Protein AF-A0A1S7DU92-F1 (afdb_monomer)

Sequence (224 aa):
MKTILQLILSLIFLASCSSVNKNKQLQEITKVKIQNDSLFNSVSSKLSEVLNENTILKTENISFKNEIENYKVKLKELQEKSLSESSEDLVIENAKGIVKLTDRNGNSYEIGADNGTKILRTTTAKLQKELSEKVSEINSLKSTIEKQRKTIEELNTKSGEVLKEYDKLYKFSKMQEEIINETDEYLKTDRKNIPLWLYGIIGISIIILWEILKYSIKSRLKIF

Structure (mmCIF, N/CA/C/O backbone):
data_AF-A0A1S7DU92-F1
#
_entry.id   AF-A0A1S7DU92-F1
#
loop_
_atom_site.group_PDB
_atom_site.id
_atom_site.type_symbol
_atom_site.label_atom_id
_atom_site.label_alt_id
_atom_site.label_comp_id
_atom_site.label_asym_id
_atom_site.label_entity_id
_atom_site.label_seq_id
_atom_site.pdbx_PDB_ins_code
_atom_site.Cartn_x
_atom_site.Cartn_y
_atom_site.Cartn_z
_atom_site.occupancy
_atom_site.B_iso_or_equiv
_atom_site.auth_seq_id
_atom_site.auth_comp_id
_atom_site.auth_asym_id
_atom_site.auth_atom_id
_atom_site.pdbx_PDB_model_num
ATOM 1 N N . MET A 1 1 ? 30.872 95.443 -30.048 1.00 54.00 1 MET A N 1
ATOM 2 C CA . MET A 1 1 ? 30.403 95.374 -28.641 1.00 54.00 1 MET A CA 1
ATOM 3 C C . MET A 1 1 ? 29.141 94.530 -28.449 1.00 54.00 1 MET A C 1
ATOM 5 O O . MET A 1 1 ? 29.152 93.706 -27.548 1.00 54.00 1 MET A O 1
ATOM 9 N N . LYS A 1 2 ? 28.092 94.652 -29.283 1.00 57.28 2 LYS A N 1
ATOM 10 C CA . LYS A 1 2 ? 26.856 93.848 -29.133 1.00 57.28 2 LYS A CA 1
ATOM 11 C C . LYS A 1 2 ? 27.067 92.326 -29.265 1.00 57.28 2 LYS A C 1
ATOM 13 O O . LYS A 1 2 ? 26.512 91.575 -28.478 1.00 57.28 2 LYS A O 1
ATOM 18 N N . THR A 1 3 ? 27.933 91.882 -30.177 1.00 62.47 3 THR A N 1
ATOM 19 C CA . THR A 1 3 ? 28.221 90.455 -30.432 1.00 62.47 3 THR A CA 1
ATOM 20 C C . THR A 1 3 ? 28.977 89.759 -29.296 1.00 62.47 3 THR A C 1
ATOM 22 O O . THR A 1 3 ? 28.672 88.619 -28.968 1.00 62.47 3 THR A O 1
ATOM 25 N N . ILE A 1 4 ? 29.922 90.449 -28.650 1.00 68.56 4 ILE A N 1
ATOM 26 C CA . ILE A 1 4 ? 30.725 89.899 -27.542 1.00 68.56 4 ILE A CA 1
ATOM 27 C C . ILE A 1 4 ? 29.875 89.741 -26.274 1.00 68.56 4 ILE A C 1
ATOM 29 O O . ILE A 1 4 ? 29.955 88.716 -25.602 1.00 68.56 4 ILE A O 1
ATOM 33 N N . LEU A 1 5 ? 29.008 90.716 -25.977 1.00 68.44 5 LEU A N 1
ATOM 34 C CA . LEU A 1 5 ? 28.110 90.650 -24.822 1.00 68.44 5 LEU A CA 1
ATOM 35 C C . LEU A 1 5 ? 27.103 89.493 -24.951 1.00 68.44 5 LEU A C 1
ATOM 37 O O . LEU A 1 5 ? 26.836 88.793 -23.978 1.00 68.44 5 LEU A O 1
ATOM 41 N N . GLN A 1 6 ? 26.596 89.249 -26.163 1.00 67.69 6 GLN A N 1
ATOM 42 C CA . GLN A 1 6 ? 25.669 88.153 -26.459 1.00 67.69 6 GLN A CA 1
ATOM 43 C C . GLN A 1 6 ? 26.334 86.774 -26.289 1.00 67.69 6 GLN A C 1
ATOM 45 O O . GLN A 1 6 ? 25.713 85.840 -25.784 1.00 67.69 6 GLN A O 1
ATOM 50 N N . LEU A 1 7 ? 27.622 86.674 -26.629 1.00 66.94 7 LEU A N 1
ATOM 51 C CA . LEU A 1 7 ? 28.425 85.459 -26.484 1.00 66.94 7 LEU A CA 1
ATOM 52 C C . LEU A 1 7 ? 28.699 85.133 -25.006 1.00 66.94 7 LEU A C 1
ATOM 54 O O . LEU A 1 7 ? 28.500 83.996 -24.579 1.00 66.94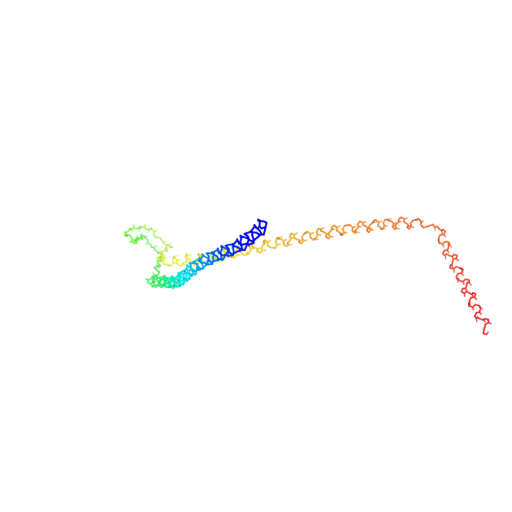 7 LEU A O 1
ATOM 58 N N . ILE A 1 8 ? 29.039 86.139 -24.196 1.00 70.62 8 ILE A N 1
ATOM 59 C CA . ILE A 1 8 ? 29.238 85.978 -22.746 1.00 70.62 8 ILE A CA 1
ATOM 60 C C . ILE A 1 8 ? 27.925 85.591 -22.048 1.00 70.62 8 ILE A C 1
ATOM 62 O O . ILE A 1 8 ? 27.917 84.669 -21.233 1.00 70.62 8 ILE A O 1
ATOM 66 N N . LEU A 1 9 ? 26.797 86.221 -22.404 1.00 64.94 9 LEU A N 1
ATOM 67 C CA . LEU A 1 9 ? 25.492 85.866 -21.833 1.00 64.94 9 LEU A CA 1
ATOM 68 C C . LEU A 1 9 ? 25.085 84.425 -22.185 1.00 64.94 9 LEU A C 1
ATOM 70 O O . LEU A 1 9 ? 24.562 83.712 -21.330 1.00 64.94 9 LEU A O 1
ATOM 74 N N . SER A 1 10 ? 25.370 83.978 -23.415 1.00 61.97 10 SER A N 1
ATOM 75 C CA . SER A 1 10 ? 25.095 82.602 -23.851 1.00 61.97 10 SER A CA 1
ATOM 76 C C . SER A 1 10 ? 25.955 81.565 -23.117 1.00 61.97 10 SER A C 1
ATOM 78 O O . SER A 1 10 ? 25.443 80.522 -22.717 1.00 61.97 10 SER A O 1
ATOM 80 N N . LEU A 1 11 ? 27.226 81.880 -22.839 1.00 62.81 11 LEU A N 1
ATOM 81 C CA . LEU A 1 11 ? 28.125 81.034 -22.046 1.00 62.81 11 LEU A CA 1
ATOM 82 C C . LEU A 1 11 ? 27.673 80.918 -20.584 1.00 62.81 11 LEU A C 1
ATOM 84 O O . LEU A 1 11 ? 27.697 79.822 -20.027 1.00 62.81 11 LEU A O 1
ATOM 88 N N . ILE A 1 12 ? 27.205 82.011 -19.975 1.00 62.84 12 ILE A N 1
ATOM 89 C CA . ILE A 1 12 ? 26.691 82.003 -18.595 1.00 62.84 12 ILE A CA 1
ATOM 90 C C . ILE A 1 12 ? 25.374 81.214 -18.504 1.00 62.84 12 ILE A C 1
ATOM 92 O O . ILE A 1 12 ? 25.183 80.451 -17.554 1.00 62.84 12 ILE A O 1
ATOM 96 N N . PHE A 1 13 ? 24.495 81.326 -19.507 1.00 59.25 13 PHE A N 1
ATOM 97 C CA . PHE A 1 13 ? 23.266 80.525 -19.588 1.00 59.25 13 PHE A CA 1
ATOM 98 C C . PHE A 1 13 ? 23.557 79.028 -19.769 1.00 59.25 13 PHE A C 1
ATOM 100 O O . PHE A 1 13 ? 22.968 78.201 -19.073 1.00 59.25 13 PHE A O 1
ATOM 107 N N . LEU A 1 14 ? 24.506 78.669 -20.639 1.00 57.44 14 LEU A N 1
ATOM 108 C CA . LEU A 1 14 ? 24.915 77.276 -20.860 1.00 57.44 14 LEU A CA 1
ATOM 109 C C . LEU A 1 14 ? 25.590 76.669 -19.619 1.00 57.44 14 LEU A C 1
ATOM 111 O O . LEU A 1 14 ? 25.284 75.535 -19.241 1.00 57.44 14 LEU A O 1
ATOM 115 N N . ALA A 1 15 ? 26.446 77.432 -18.931 1.00 60.09 15 ALA A N 1
ATOM 116 C CA . ALA A 1 15 ? 27.071 77.001 -17.681 1.00 60.09 15 ALA A CA 1
ATOM 117 C C . ALA A 1 15 ? 26.035 76.798 -16.558 1.00 60.09 15 ALA A C 1
ATOM 119 O O . ALA A 1 15 ? 26.095 75.794 -15.842 1.00 60.09 15 ALA A O 1
ATOM 120 N N . SER A 1 16 ? 25.041 77.689 -16.459 1.00 57.09 16 SER A N 1
ATOM 121 C CA . SER A 1 16 ? 23.976 77.637 -15.443 1.00 57.09 16 SER A CA 1
ATOM 122 C C . SER A 1 16 ? 22.956 76.520 -15.696 1.00 57.09 16 SER A C 1
ATOM 124 O O . SER A 1 16 ? 22.511 75.871 -14.753 1.00 57.09 16 SER A O 1
ATOM 126 N N . CYS A 1 17 ? 22.624 76.205 -16.952 1.00 59.97 17 CYS A N 1
ATOM 127 C CA . CYS A 1 17 ? 21.771 75.051 -17.265 1.00 59.97 17 CYS A CA 1
ATOM 128 C C . CYS A 1 17 ? 22.432 73.715 -16.888 1.00 59.97 17 CYS A C 1
ATOM 130 O O . CYS A 1 17 ? 21.742 72.791 -16.453 1.00 59.97 17 CYS A O 1
ATOM 132 N N . SER A 1 18 ? 23.762 73.608 -17.000 1.00 59.00 18 SER A N 1
ATOM 133 C CA . SER A 1 18 ? 24.485 72.383 -16.635 1.00 59.00 18 SER A CA 1
ATOM 134 C C . SER A 1 18 ? 24.486 72.113 -15.123 1.00 59.00 18 SER A C 1
ATOM 136 O O . SER A 1 18 ? 24.344 70.962 -14.707 1.00 59.00 18 SER A O 1
ATOM 138 N N . SER A 1 19 ? 24.593 73.157 -14.290 1.00 61.22 19 SER A N 1
ATOM 139 C CA . SER A 1 19 ? 24.578 73.025 -12.827 1.00 61.22 19 SER A CA 1
ATOM 140 C C . SER A 1 19 ? 23.172 72.745 -12.296 1.00 61.22 19 SER A C 1
ATOM 142 O O . SER A 1 19 ? 23.006 71.895 -11.421 1.00 61.22 19 SER A O 1
ATOM 144 N N . VAL A 1 20 ? 22.147 73.373 -12.881 1.00 63.00 20 VAL A N 1
ATOM 145 C CA . VAL A 1 20 ? 20.737 73.103 -12.564 1.00 63.00 20 VAL A CA 1
ATOM 146 C C . VAL A 1 20 ? 20.367 71.660 -12.914 1.00 63.00 20 VAL A C 1
ATOM 148 O O . VAL A 1 20 ? 19.730 70.985 -12.105 1.00 63.00 20 VAL A O 1
ATOM 151 N N . ASN A 1 21 ? 20.817 71.145 -14.064 1.00 65.75 21 ASN A N 1
ATOM 152 C CA . ASN A 1 21 ? 20.545 69.761 -14.457 1.00 65.75 21 ASN A CA 1
ATOM 153 C C . ASN A 1 21 ? 21.258 68.746 -13.543 1.00 65.75 21 ASN A C 1
ATOM 155 O O . ASN A 1 21 ? 20.648 67.767 -13.122 1.00 65.75 21 ASN A O 1
ATOM 159 N N . LYS A 1 22 ? 22.513 69.014 -13.146 1.00 67.38 22 LYS A N 1
ATOM 160 C CA . LYS A 1 22 ? 23.244 68.185 -12.167 1.00 67.38 22 LYS A CA 1
ATOM 161 C C . LYS A 1 22 ? 22.580 68.180 -10.787 1.00 67.38 22 LYS A C 1
ATOM 163 O O . LYS A 1 22 ? 22.450 67.119 -10.186 1.00 67.38 22 LYS A O 1
ATOM 168 N N . ASN A 1 23 ? 22.113 69.330 -10.299 1.00 72.50 23 ASN A N 1
ATOM 169 C CA . ASN A 1 23 ? 21.391 69.411 -9.025 1.00 72.50 23 ASN A CA 1
ATOM 170 C C . ASN A 1 23 ? 20.040 68.691 -9.080 1.00 72.50 23 ASN A C 1
ATOM 172 O O . ASN A 1 23 ? 19.665 68.030 -8.114 1.00 72.50 23 ASN A O 1
ATOM 176 N N . LYS A 1 24 ? 19.329 68.774 -10.210 1.00 73.19 24 LYS A N 1
ATOM 177 C CA . LYS A 1 24 ? 18.080 68.037 -10.419 1.00 73.19 24 LYS A CA 1
ATOM 178 C C . LYS A 1 24 ? 18.318 66.523 -10.423 1.00 73.19 24 LYS A C 1
ATOM 180 O O . LYS A 1 24 ? 17.626 65.810 -9.704 1.00 73.19 24 LYS A O 1
ATOM 185 N N . GLN A 1 25 ? 19.348 66.052 -11.130 1.00 71.38 25 GLN A N 1
ATOM 186 C CA . GLN A 1 25 ? 19.764 64.644 -11.110 1.00 71.38 25 GLN A CA 1
ATOM 187 C C . GLN A 1 25 ? 20.171 64.183 -9.705 1.00 71.38 25 GLN A C 1
ATOM 189 O O . GLN A 1 25 ? 19.759 63.114 -9.268 1.00 71.38 25 GLN A O 1
ATOM 194 N N . LEU A 1 26 ? 20.926 64.995 -8.957 1.00 76.56 26 LEU A N 1
ATOM 195 C CA . LEU A 1 26 ? 21.321 64.665 -7.588 1.00 76.56 26 LEU A CA 1
ATOM 196 C C . LEU A 1 26 ? 20.103 64.571 -6.656 1.00 76.56 26 LEU A C 1
ATOM 198 O O . LEU A 1 26 ? 20.005 63.626 -5.880 1.00 76.56 26 LEU A O 1
ATOM 202 N N . GLN A 1 27 ? 19.1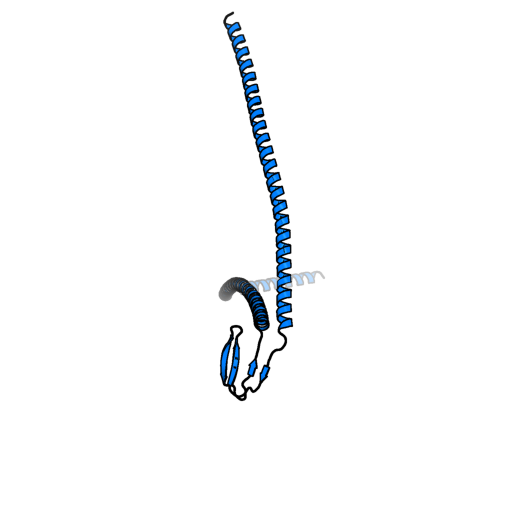44 65.495 -6.768 1.00 79.50 27 GLN A N 1
ATOM 203 C CA . GLN A 1 27 ? 17.893 65.444 -6.005 1.00 79.50 27 GLN A CA 1
ATOM 204 C C . GLN A 1 27 ? 17.037 64.224 -6.363 1.00 79.50 27 GLN A C 1
ATOM 206 O O . GLN A 1 27 ? 16.441 63.625 -5.469 1.00 79.50 27 GLN A O 1
ATOM 211 N N . GLU A 1 28 ? 16.969 63.842 -7.639 1.00 77.06 28 GLU A N 1
ATOM 212 C CA . GLU A 1 28 ? 16.286 62.622 -8.082 1.00 77.06 28 GLU A CA 1
ATOM 213 C C . GLU A 1 28 ? 16.968 61.373 -7.508 1.00 77.06 28 GLU A C 1
ATOM 215 O O . GLU A 1 28 ? 16.289 60.538 -6.915 1.00 77.06 28 GLU A O 1
ATOM 220 N N . ILE A 1 29 ? 18.302 61.292 -7.555 1.00 78.44 29 ILE A N 1
ATOM 221 C CA . ILE A 1 29 ? 19.077 60.197 -6.950 1.00 78.44 29 ILE A CA 1
ATOM 222 C C . ILE A 1 29 ? 18.850 60.132 -5.433 1.00 78.44 29 ILE A C 1
ATOM 224 O O . ILE A 1 29 ? 18.628 59.051 -4.891 1.00 78.44 29 ILE A O 1
ATOM 228 N N . THR A 1 30 ? 18.857 61.268 -4.730 1.00 80.75 30 THR A N 1
ATOM 229 C CA . THR A 1 30 ? 18.589 61.308 -3.285 1.00 80.75 30 THR A CA 1
ATOM 230 C C . THR A 1 30 ? 17.158 60.882 -2.961 1.00 80.75 30 THR A C 1
ATOM 232 O O . THR A 1 30 ? 16.958 60.116 -2.023 1.00 80.75 30 THR A O 1
ATOM 235 N N . LYS A 1 31 ? 16.159 61.317 -3.741 1.00 82.25 31 LYS A N 1
ATOM 236 C CA . LYS A 1 31 ? 14.760 60.893 -3.563 1.00 82.25 31 LYS A CA 1
ATOM 237 C C . LYS A 1 31 ? 14.591 59.394 -3.791 1.00 82.25 31 LYS A C 1
ATOM 239 O O . LYS A 1 31 ? 13.974 58.737 -2.958 1.00 82.25 31 LYS A O 1
ATOM 244 N N . VAL A 1 32 ? 15.175 58.857 -4.863 1.00 81.81 32 VAL A N 1
ATOM 245 C CA . VAL A 1 32 ? 15.160 57.416 -5.157 1.00 81.81 32 VAL A CA 1
ATOM 246 C C . VAL A 1 32 ? 15.847 56.640 -4.037 1.00 81.81 32 VAL A C 1
ATOM 248 O O . VAL A 1 32 ? 15.311 55.634 -3.585 1.00 81.81 32 VAL A O 1
ATOM 251 N N . LYS A 1 33 ? 16.979 57.129 -3.519 1.00 84.75 33 LYS A N 1
ATOM 252 C CA . LYS A 1 33 ? 17.669 56.508 -2.384 1.00 84.75 33 LYS A CA 1
ATOM 253 C C . LYS A 1 33 ? 16.799 56.483 -1.126 1.00 84.75 33 LYS A C 1
ATOM 255 O O . LYS A 1 33 ? 16.643 55.426 -0.535 1.00 84.75 33 LYS A O 1
ATOM 260 N N . ILE A 1 34 ? 16.180 57.605 -0.753 1.00 85.62 34 ILE A N 1
ATOM 261 C CA . ILE A 1 34 ? 15.295 57.682 0.423 1.00 85.62 34 ILE A CA 1
ATOM 262 C C . ILE A 1 34 ? 14.088 56.743 0.269 1.00 85.62 34 ILE A C 1
ATOM 264 O O . ILE A 1 34 ? 13.716 56.039 1.209 1.00 85.62 34 ILE A O 1
ATOM 268 N N . GLN A 1 35 ? 13.481 56.696 -0.920 1.00 83.69 35 GLN A N 1
ATOM 269 C CA . GLN A 1 35 ? 12.390 55.765 -1.218 1.00 83.69 35 GLN A CA 1
ATOM 270 C C . GLN A 1 35 ? 12.847 54.308 -1.112 1.00 83.69 35 GLN A C 1
ATOM 272 O O . GLN A 1 35 ? 12.165 53.500 -0.490 1.00 83.69 35 GLN A O 1
ATOM 277 N N . ASN A 1 36 ? 14.019 53.977 -1.648 1.00 85.94 36 ASN A N 1
ATOM 278 C CA . ASN A 1 36 ? 14.547 52.622 -1.590 1.00 85.94 36 ASN A CA 1
ATOM 279 C C . ASN A 1 36 ? 14.932 52.209 -0.158 1.00 85.94 36 ASN A C 1
ATOM 281 O O . ASN A 1 36 ? 14.598 51.108 0.264 1.00 85.94 36 ASN A O 1
ATOM 285 N N . ASP A 1 37 ? 15.546 53.106 0.617 1.00 86.50 37 ASP A N 1
ATOM 286 C CA . ASP A 1 37 ? 15.909 52.872 2.020 1.00 86.50 37 ASP A CA 1
ATOM 287 C C . ASP A 1 37 ? 14.652 52.682 2.892 1.00 86.50 37 ASP A C 1
ATOM 289 O O . ASP A 1 37 ? 14.604 51.792 3.742 1.00 86.50 37 ASP A O 1
ATOM 293 N N . SER A 1 38 ? 13.592 53.466 2.657 1.00 87.56 38 SER A N 1
ATOM 294 C CA . SER A 1 38 ? 12.312 53.303 3.366 1.00 87.56 38 SER A CA 1
ATOM 295 C C . SER A 1 38 ? 11.592 51.996 3.013 1.00 87.56 38 SER A C 1
ATOM 297 O O . SER A 1 38 ? 11.092 51.318 3.915 1.00 87.56 38 SER A O 1
ATOM 299 N N . LEU A 1 39 ? 11.590 51.591 1.737 1.00 87.88 39 LEU A N 1
ATOM 300 C CA . LEU A 1 39 ? 11.069 50.290 1.310 1.00 87.88 39 LEU A CA 1
ATOM 301 C C . LEU A 1 39 ? 11.887 49.145 1.910 1.00 87.88 39 LEU A C 1
ATOM 303 O O . LEU A 1 39 ? 11.303 48.204 2.440 1.00 87.88 39 LEU A O 1
ATOM 307 N N . PHE A 1 40 ? 13.217 49.243 1.890 1.00 88.06 40 PHE A N 1
ATOM 308 C CA . PHE A 1 40 ? 14.105 48.243 2.476 1.00 88.06 40 PHE A CA 1
ATOM 309 C C . PHE A 1 40 ? 13.841 48.065 3.973 1.00 88.06 40 PHE A C 1
ATOM 311 O O . PHE A 1 40 ? 13.663 46.940 4.437 1.00 88.06 40 PHE A O 1
ATOM 318 N N . ASN A 1 41 ? 13.725 49.165 4.719 1.00 89.12 41 ASN A N 1
ATOM 319 C CA . ASN A 1 41 ? 13.426 49.117 6.149 1.00 89.12 41 ASN A CA 1
ATOM 320 C C . ASN A 1 41 ? 12.040 48.517 6.428 1.00 89.12 41 ASN A C 1
ATOM 322 O O . ASN A 1 41 ? 11.910 47.697 7.334 1.00 89.12 41 ASN A O 1
ATOM 326 N N . SER A 1 42 ? 11.023 48.857 5.627 1.00 91.19 42 SER A N 1
ATOM 327 C CA . SER A 1 42 ? 9.678 48.277 5.758 1.00 91.19 42 SER A CA 1
ATOM 328 C C . SER A 1 42 ? 9.640 46.782 5.425 1.00 91.19 42 SER A C 1
ATOM 330 O O . SER A 1 42 ? 8.963 46.008 6.099 1.00 91.19 42 SER A O 1
ATOM 332 N N . VAL A 1 43 ? 10.369 46.351 4.395 1.00 89.31 43 VAL A N 1
ATOM 333 C CA . VAL A 1 43 ? 10.471 44.932 4.033 1.00 89.31 43 VAL A CA 1
ATOM 334 C C . VAL A 1 43 ? 11.244 44.166 5.102 1.00 89.31 43 VAL A C 1
ATOM 336 O O . VAL A 1 43 ? 10.825 43.080 5.487 1.00 89.31 43 VAL A O 1
ATOM 339 N N . SER A 1 44 ? 12.324 44.738 5.631 1.00 87.50 44 SER A N 1
ATOM 340 C CA . SER A 1 44 ? 13.128 44.130 6.693 1.00 87.50 44 SER A CA 1
ATOM 341 C C . SER A 1 44 ? 12.342 43.978 8.001 1.00 87.50 44 SER A C 1
ATOM 343 O O . SER A 1 44 ? 12.397 42.925 8.644 1.00 87.50 44 SER A O 1
ATOM 345 N N . SER A 1 45 ? 11.534 44.983 8.369 1.00 90.06 45 SER A N 1
ATOM 346 C CA . SER A 1 45 ? 10.661 44.895 9.543 1.00 90.06 45 SER A CA 1
ATOM 347 C C . SER A 1 45 ? 9.589 43.818 9.365 1.00 90.06 45 SER A C 1
ATOM 349 O O . SER A 1 45 ? 9.422 42.986 10.252 1.00 90.06 45 SER A O 1
ATOM 351 N N . LYS A 1 46 ? 8.934 43.766 8.196 1.00 92.50 46 LYS A N 1
ATOM 352 C CA . LYS A 1 46 ? 7.951 42.717 7.870 1.00 92.50 46 LYS A CA 1
ATOM 353 C C . LYS A 1 46 ? 8.576 41.325 7.841 1.00 92.50 46 LYS A C 1
ATOM 355 O O . LYS A 1 46 ? 7.969 40.372 8.308 1.00 92.50 46 LYS A O 1
ATOM 360 N N . LEU A 1 47 ? 9.793 41.192 7.316 1.00 91.50 47 LEU A N 1
ATOM 361 C CA . LEU A 1 47 ? 10.509 39.919 7.310 1.00 91.50 47 LEU A CA 1
ATOM 362 C C . LEU A 1 47 ? 10.813 39.454 8.738 1.00 91.50 47 LEU A C 1
ATOM 364 O O . LEU A 1 47 ? 10.646 38.278 9.043 1.00 91.50 47 LEU A O 1
ATOM 368 N N . SER A 1 48 ? 11.221 40.372 9.615 1.00 88.38 48 SER A N 1
ATOM 369 C CA . SER A 1 48 ? 11.482 40.065 11.025 1.00 88.38 48 SER A CA 1
ATOM 370 C C . SER A 1 48 ? 10.210 39.645 11.766 1.00 88.38 48 SER A C 1
ATOM 372 O O . SER A 1 48 ? 10.244 38.696 12.546 1.00 88.38 48 SER A O 1
ATOM 374 N N . GLU A 1 49 ? 9.083 40.301 11.485 1.00 92.25 49 GLU A N 1
ATOM 375 C CA . GLU A 1 49 ? 7.764 39.940 12.016 1.00 92.25 49 GLU A CA 1
ATOM 376 C C . GLU A 1 49 ? 7.344 38.535 11.561 1.00 92.25 49 GLU A C 1
ATOM 378 O O . GLU A 1 49 ? 7.084 37.674 12.400 1.00 92.25 49 GLU A O 1
ATOM 383 N N . VAL A 1 50 ? 7.419 38.251 10.256 1.00 90.62 50 VAL A N 1
ATOM 384 C CA . VAL A 1 50 ? 7.104 36.928 9.686 1.00 90.62 50 VAL A CA 1
ATOM 385 C C . VAL A 1 50 ? 8.025 35.834 10.238 1.00 90.62 50 VAL A C 1
ATOM 387 O O . VAL A 1 50 ? 7.580 34.716 10.493 1.00 90.62 50 VAL A O 1
ATOM 390 N N . LEU A 1 51 ? 9.313 36.122 10.450 1.00 89.25 51 LEU A N 1
ATOM 391 C CA . LEU A 1 51 ? 10.248 35.171 11.062 1.00 89.25 51 LEU A CA 1
ATOM 392 C C . LEU A 1 51 ? 9.888 34.870 12.523 1.00 89.25 51 LEU A C 1
ATOM 394 O O . LEU A 1 51 ? 9.984 33.717 12.957 1.00 89.25 51 LEU A O 1
ATOM 398 N N . ASN A 1 52 ? 9.458 35.883 13.275 1.00 92.31 52 ASN A N 1
ATOM 399 C CA . ASN A 1 52 ? 9.014 35.707 14.652 1.00 92.31 52 ASN A CA 1
ATOM 400 C C . ASN A 1 52 ? 7.713 34.890 14.718 1.00 92.31 52 ASN A C 1
ATOM 402 O O . ASN A 1 52 ? 7.650 33.905 15.452 1.00 92.31 52 ASN A O 1
ATOM 406 N N . GLU A 1 53 ? 6.721 35.216 13.883 1.00 91.25 53 GLU A N 1
ATOM 407 C CA . GLU A 1 53 ? 5.483 34.436 13.746 1.00 91.25 53 GLU A CA 1
ATOM 408 C C . GLU A 1 53 ? 5.769 32.976 13.379 1.00 91.25 53 GLU A C 1
ATOM 410 O O . GLU A 1 53 ? 5.228 32.061 13.996 1.00 91.25 53 GLU A O 1
ATOM 415 N N . ASN A 1 54 ? 6.682 32.728 12.436 1.00 89.69 54 ASN A N 1
ATOM 416 C CA . ASN A 1 54 ? 7.068 31.369 12.054 1.00 89.69 54 ASN A CA 1
ATOM 417 C C . ASN A 1 54 ? 7.690 30.595 13.231 1.00 89.69 54 ASN A C 1
ATOM 419 O O . ASN A 1 54 ? 7.409 29.412 13.428 1.00 89.69 54 ASN A O 1
ATOM 423 N N . THR A 1 55 ? 8.492 31.270 14.057 1.00 90.75 55 THR A N 1
ATOM 424 C CA . THR A 1 55 ? 9.103 30.676 15.254 1.00 90.75 55 THR A CA 1
ATOM 425 C C . THR A 1 55 ? 8.050 30.319 16.309 1.00 90.75 55 THR A C 1
ATOM 427 O O . THR A 1 55 ? 8.101 29.226 16.886 1.00 90.75 55 THR A O 1
ATOM 430 N N . ILE A 1 56 ? 7.062 31.196 16.519 1.00 90.88 56 ILE A N 1
ATOM 431 C CA . ILE A 1 56 ? 5.920 30.951 17.412 1.00 90.88 56 ILE A CA 1
ATOM 432 C C . ILE A 1 56 ? 5.102 29.761 16.897 1.00 90.88 56 ILE A C 1
ATOM 434 O O . ILE A 1 56 ? 4.943 28.777 17.618 1.00 90.88 56 ILE A O 1
ATOM 438 N N . LEU A 1 57 ? 4.701 29.774 15.622 1.00 88.75 57 LEU A N 1
ATOM 439 C CA . LEU A 1 57 ? 3.934 28.691 14.995 1.00 88.75 57 LEU A CA 1
ATOM 440 C C . LEU A 1 57 ? 4.671 27.348 15.036 1.00 88.75 57 LEU A C 1
ATOM 442 O O . LEU A 1 57 ? 4.059 26.294 15.209 1.00 88.75 57 LEU A O 1
ATOM 446 N N . LYS A 1 58 ? 5.998 27.344 14.886 1.00 90.56 58 LYS A N 1
ATOM 447 C CA . LYS A 1 58 ? 6.805 26.126 15.024 1.00 90.56 58 LYS A CA 1
ATOM 448 C C . LYS A 1 58 ? 6.770 25.588 16.456 1.00 90.56 58 LYS A C 1
ATOM 450 O O . LYS A 1 58 ? 6.689 24.375 16.643 1.00 90.56 58 LYS A O 1
ATOM 455 N N . THR A 1 59 ? 6.809 26.472 17.449 1.00 90.31 59 THR A N 1
ATOM 456 C CA . THR A 1 59 ? 6.726 26.110 18.871 1.00 90.31 59 THR A CA 1
ATOM 457 C C . THR A 1 59 ? 5.343 25.560 19.219 1.00 90.31 59 THR A C 1
ATOM 459 O O . THR A 1 59 ? 5.245 24.496 19.832 1.00 90.31 59 THR A O 1
ATOM 462 N N . GLU A 1 60 ? 4.276 26.207 18.747 1.00 89.38 60 GLU A N 1
ATOM 463 C CA . GLU A 1 60 ? 2.896 25.730 18.900 1.00 89.38 60 GLU A CA 1
ATOM 464 C C . GLU A 1 60 ? 2.691 24.362 18.241 1.00 89.38 60 GLU A C 1
ATOM 466 O O . GLU A 1 60 ? 2.151 23.452 18.864 1.00 89.38 60 GLU A O 1
ATOM 471 N N . ASN A 1 61 ? 3.213 24.157 17.027 1.00 87.44 61 ASN A N 1
ATOM 472 C CA . ASN A 1 61 ? 3.157 22.856 16.354 1.00 87.44 61 ASN A CA 1
ATOM 473 C C . ASN A 1 61 ? 3.859 21.743 17.149 1.00 87.44 61 ASN A C 1
ATOM 475 O O . ASN A 1 61 ? 3.381 20.607 17.172 1.00 87.44 61 ASN A O 1
ATOM 479 N N . ILE A 1 62 ? 4.981 22.043 17.811 1.00 90.44 62 ILE A N 1
ATOM 480 C CA . ILE A 1 62 ? 5.655 21.085 18.699 1.00 90.44 62 ILE A CA 1
ATOM 481 C C . ILE A 1 62 ? 4.778 20.786 19.923 1.00 90.44 62 ILE A C 1
ATOM 483 O O . ILE A 1 62 ? 4.638 19.618 20.290 1.00 90.44 62 ILE A O 1
ATOM 487 N N . SER A 1 63 ? 4.149 21.806 20.515 1.00 91.12 63 SER A N 1
ATOM 488 C CA . SER A 1 63 ? 3.219 21.636 21.640 1.00 91.12 63 SER A CA 1
ATOM 489 C C . SER A 1 63 ? 2.033 20.747 21.262 1.00 91.12 63 SER A C 1
ATOM 491 O O . SER A 1 63 ? 1.795 19.730 21.913 1.00 91.12 63 SER A O 1
ATOM 493 N N . PHE A 1 64 ? 1.354 21.048 20.151 1.00 89.31 64 PHE A N 1
ATOM 494 C CA . PHE A 1 64 ? 0.229 20.246 19.667 1.00 89.31 64 PHE A CA 1
ATOM 495 C C . PHE A 1 64 ? 0.637 18.810 19.346 1.00 89.31 64 PHE A C 1
ATOM 497 O O . PHE A 1 64 ? -0.094 17.872 19.660 1.00 89.31 64 PHE A O 1
ATOM 504 N N . LYS A 1 65 ? 1.828 18.599 18.774 1.00 90.62 65 LYS A N 1
ATOM 505 C CA . LYS A 1 65 ? 2.349 17.250 18.531 1.00 90.62 65 LYS A CA 1
ATOM 506 C C . LYS A 1 65 ? 2.518 16.460 19.835 1.00 90.62 65 LYS A C 1
ATOM 508 O O . LYS A 1 65 ? 2.160 15.284 19.872 1.00 90.62 65 LYS A O 1
ATOM 513 N N . ASN A 1 66 ? 3.025 17.094 20.891 1.00 90.12 66 ASN A N 1
ATOM 514 C CA . ASN A 1 66 ? 3.182 16.462 22.202 1.00 90.12 66 ASN A CA 1
ATOM 515 C C . ASN A 1 66 ? 1.827 16.168 22.864 1.00 90.12 66 ASN A C 1
ATOM 517 O O . ASN A 1 66 ? 1.648 15.095 23.440 1.00 90.12 66 ASN A O 1
ATOM 521 N N . GLU A 1 67 ? 0.858 17.078 22.752 1.00 88.88 67 GLU A N 1
ATOM 522 C CA . GLU A 1 67 ? -0.505 16.857 23.246 1.00 88.88 67 GLU A CA 1
ATOM 523 C C . GLU A 1 67 ? -1.185 15.682 22.541 1.00 88.88 67 GLU A C 1
ATOM 525 O O . GLU A 1 67 ? -1.741 14.809 23.208 1.00 88.88 67 GLU A O 1
ATOM 530 N N . ILE A 1 68 ? -1.092 15.612 21.209 1.00 86.50 68 ILE A N 1
ATOM 531 C CA . ILE A 1 68 ? -1.625 14.494 20.420 1.00 86.50 68 ILE A CA 1
ATOM 532 C C . ILE A 1 68 ? -1.028 13.168 20.899 1.00 86.50 68 ILE A C 1
ATOM 534 O O . ILE A 1 68 ? -1.754 12.185 21.052 1.00 86.50 68 ILE A O 1
ATOM 538 N N . GLU A 1 69 ? 0.278 13.128 21.156 1.00 88.31 69 GLU A N 1
ATOM 539 C CA . GLU A 1 69 ? 0.934 11.911 21.628 1.00 88.31 69 GLU A CA 1
ATOM 540 C C . GLU A 1 69 ? 0.466 11.519 23.039 1.00 88.31 69 GLU A C 1
ATOM 542 O O . GLU A 1 69 ? 0.151 10.355 23.282 1.00 88.31 69 GLU A O 1
ATOM 547 N N . ASN A 1 70 ? 0.297 12.490 23.939 1.00 92.50 70 ASN A N 1
ATOM 548 C CA . ASN A 1 70 ? -0.270 12.260 25.270 1.00 92.50 70 ASN A CA 1
ATOM 549 C C . ASN A 1 70 ? -1.707 11.706 25.195 1.00 92.50 70 ASN A C 1
ATOM 551 O O . ASN A 1 70 ? -2.050 10.745 25.884 1.00 92.50 70 ASN A O 1
ATOM 555 N N . TYR A 1 71 ? -2.552 12.251 24.312 1.00 85.00 71 TYR A N 1
ATOM 556 C CA . TYR A 1 71 ? -3.907 11.731 24.105 1.00 85.00 71 TYR A CA 1
ATOM 557 C C . TYR A 1 71 ? -3.918 10.299 23.561 1.00 85.00 71 TYR A C 1
ATOM 559 O O . TYR A 1 71 ? -4.758 9.503 23.985 1.00 85.00 71 TYR A O 1
ATOM 567 N N . LYS A 1 72 ? -2.980 9.929 22.680 1.00 85.69 72 LYS A N 1
ATOM 568 C CA . LYS A 1 72 ? -2.843 8.535 22.224 1.00 85.69 72 LYS A CA 1
ATOM 569 C C . LYS A 1 72 ? -2.475 7.589 23.363 1.00 85.69 72 LYS A C 1
ATOM 571 O O . LYS A 1 72 ? -3.043 6.502 23.438 1.00 85.69 72 LYS A O 1
ATOM 576 N N . VAL A 1 73 ? -1.559 7.994 24.245 1.00 88.19 73 VAL A N 1
ATOM 577 C CA . VAL A 1 73 ? -1.184 7.195 25.422 1.00 88.19 73 VAL A CA 1
ATOM 578 C C . VAL A 1 73 ? -2.397 6.997 26.332 1.00 88.19 73 VAL A C 1
ATOM 580 O O . VAL A 1 73 ? -2.740 5.857 26.632 1.00 88.19 73 VAL A O 1
ATOM 583 N N . LYS A 1 74 ? -3.130 8.070 26.661 1.00 86.31 74 LYS A N 1
ATOM 584 C CA . LYS A 1 74 ? -4.360 7.983 27.470 1.00 86.31 74 LYS A CA 1
ATOM 585 C C . LYS A 1 74 ? -5.430 7.088 26.844 1.00 86.31 74 LYS A C 1
ATOM 587 O O . LYS A 1 74 ? -6.102 6.348 27.556 1.00 86.31 74 LYS A O 1
ATOM 592 N N . LEU A 1 75 ? -5.600 7.133 25.521 1.00 80.25 75 LEU A N 1
ATOM 593 C CA . LEU A 1 75 ? -6.524 6.240 24.816 1.00 80.25 75 LEU A CA 1
ATOM 594 C C . LEU A 1 75 ? -6.117 4.773 24.962 1.00 80.25 75 LEU A C 1
ATOM 596 O O . LEU A 1 75 ? -6.975 3.928 25.210 1.00 80.25 75 LEU A O 1
ATOM 600 N N . LYS A 1 76 ? -4.820 4.477 24.845 1.00 80.62 76 LYS A N 1
ATOM 601 C CA . LYS A 1 76 ? -4.290 3.125 25.023 1.00 80.62 76 LYS A CA 1
ATOM 602 C C . LYS A 1 76 ? -4.476 2.631 26.461 1.00 80.62 76 LYS A C 1
ATOM 604 O O . LYS A 1 76 ? -4.953 1.520 26.656 1.00 80.62 76 LYS A O 1
ATOM 609 N N . GLU A 1 77 ? -4.188 3.472 27.453 1.00 80.50 77 GLU A N 1
ATOM 610 C CA . GLU A 1 77 ? -4.398 3.158 28.874 1.00 80.50 77 GLU A CA 1
ATOM 611 C C . GLU A 1 77 ? -5.876 2.898 29.196 1.00 80.50 77 GLU A C 1
ATOM 613 O O . GLU A 1 77 ? -6.202 1.936 29.889 1.00 80.50 77 GLU A O 1
ATOM 618 N N . LEU A 1 78 ? -6.795 3.712 28.662 1.00 75.50 78 LEU A N 1
ATOM 619 C CA . LEU A 1 78 ? -8.237 3.500 28.822 1.00 75.50 78 LEU A CA 1
ATOM 620 C C . LEU A 1 78 ? -8.706 2.206 28.149 1.00 75.50 78 LEU A C 1
ATOM 622 O O . LEU A 1 78 ? -9.533 1.490 28.715 1.00 75.50 78 LEU A O 1
ATOM 626 N N . GLN A 1 79 ? -8.172 1.880 26.970 1.00 72.00 79 GLN A N 1
ATOM 627 C CA . GLN A 1 79 ? -8.440 0.602 26.310 1.00 72.00 79 GLN A CA 1
ATOM 628 C C . GLN A 1 79 ? -7.944 -0.573 27.158 1.00 72.00 79 GLN A C 1
ATOM 630 O O . GLN A 1 79 ? -8.716 -1.495 27.412 1.00 72.00 79 GLN A O 1
ATOM 635 N N . GLU A 1 80 ? -6.708 -0.527 27.654 1.00 71.31 80 GLU A N 1
ATOM 636 C CA . GLU A 1 80 ? -6.137 -1.571 28.513 1.00 71.31 80 GLU A CA 1
ATOM 637 C C . GLU A 1 80 ? -6.922 -1.731 29.824 1.00 71.31 80 GLU A C 1
ATOM 639 O O . GLU A 1 80 ? -7.237 -2.856 30.212 1.00 71.31 80 GLU A O 1
ATOM 644 N N . LYS A 1 81 ? -7.338 -0.625 30.453 1.00 69.25 81 LYS A N 1
ATOM 645 C CA . LYS A 1 81 ? -8.172 -0.645 31.663 1.00 69.25 81 LYS A CA 1
ATOM 646 C C . LYS A 1 81 ? -9.569 -1.220 31.408 1.00 69.25 81 LYS A C 1
ATOM 648 O O . LYS A 1 81 ? -10.067 -2.013 32.200 1.00 69.25 81 LYS A O 1
ATOM 653 N N . SER A 1 82 ? -10.183 -0.891 30.269 1.00 59.47 82 SER A N 1
ATOM 654 C CA . SER A 1 82 ? -11.474 -1.475 29.872 1.00 59.47 82 SER A CA 1
ATOM 655 C C . SER A 1 82 ? -11.389 -2.980 29.585 1.00 59.47 82 SER A C 1
ATOM 657 O O . SER A 1 82 ? -12.371 -3.702 29.762 1.00 59.47 82 SER A O 1
ATOM 659 N N . LEU A 1 83 ? -10.218 -3.461 29.155 1.00 58.00 83 LEU A N 1
ATOM 660 C CA . LEU A 1 83 ? -9.952 -4.874 28.903 1.00 58.00 83 LEU A CA 1
ATOM 661 C C . LEU A 1 83 ? -9.670 -5.643 30.203 1.00 58.00 83 LEU A C 1
ATOM 663 O O . LEU A 1 83 ? -10.057 -6.806 30.296 1.00 58.00 83 LEU A O 1
ATOM 667 N N . SER A 1 84 ? -9.043 -5.015 31.205 1.00 56.22 84 SER A N 1
ATOM 668 C CA . SER A 1 84 ? -8.735 -5.650 32.495 1.00 56.22 84 SER A CA 1
ATOM 669 C C . SER A 1 84 ? -9.915 -5.674 33.473 1.00 56.22 84 SER A C 1
ATOM 671 O O . SER A 1 84 ? -10.075 -6.652 34.193 1.00 56.22 84 SER A O 1
ATOM 673 N N . GLU A 1 85 ? -10.800 -4.671 33.461 1.00 53.47 85 GLU A N 1
ATOM 674 C CA . GLU A 1 85 ? -12.031 -4.657 34.281 1.00 53.47 85 GLU A CA 1
ATOM 675 C C . GLU A 1 85 ? -13.143 -5.577 33.725 1.00 53.47 85 GLU A C 1
ATOM 677 O O . GLU A 1 85 ? -14.188 -5.766 34.343 1.00 53.47 85 GLU A O 1
ATOM 682 N N . SER A 1 86 ? -12.925 -6.165 32.546 1.00 50.00 86 SER A N 1
ATOM 683 C CA . SER A 1 86 ? -13.889 -6.980 31.801 1.00 50.00 86 SER A CA 1
ATOM 684 C C . SER A 1 86 ? -13.724 -8.496 32.004 1.00 50.00 86 SER A C 1
ATOM 686 O O . SER A 1 86 ? -14.462 -9.274 31.389 1.00 50.00 86 SER A O 1
ATOM 688 N N . SER A 1 87 ? -12.744 -8.948 32.784 1.00 48.38 87 SER A N 1
ATOM 689 C CA . SER A 1 87 ? -12.394 -10.366 32.854 1.00 48.38 87 SER A CA 1
ATOM 690 C C . SER A 1 87 ? -13.304 -11.148 33.800 1.00 48.38 87 SER A C 1
ATOM 692 O O . SER A 1 87 ? -1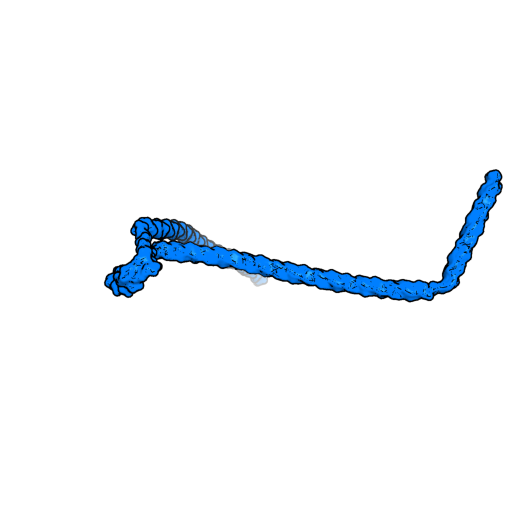2.970 -11.359 34.957 1.00 48.38 87 SER A O 1
ATOM 694 N N . GLU A 1 88 ? -14.427 -11.604 33.258 1.00 53.75 88 GLU A N 1
ATOM 695 C CA . GLU A 1 88 ? -14.909 -12.980 33.404 1.00 53.75 88 GLU A CA 1
ATOM 696 C C . GLU A 1 88 ? -15.854 -13.236 32.218 1.00 53.75 88 GLU A C 1
ATOM 698 O O . GLU A 1 88 ? -17.014 -12.816 32.214 1.00 53.75 88 GLU A O 1
ATOM 703 N N . ASP A 1 89 ? -15.317 -13.852 31.154 1.00 57.00 89 ASP A N 1
ATOM 704 C CA . ASP A 1 89 ? -16.117 -14.354 30.032 1.00 57.00 89 ASP A CA 1
ATOM 705 C C . ASP A 1 89 ? -17.099 -15.380 30.620 1.00 57.00 89 ASP A C 1
ATOM 707 O O . ASP A 1 89 ? -16.726 -16.503 30.964 1.00 57.00 89 ASP A O 1
ATOM 711 N N . LEU A 1 90 ? -18.359 -14.978 30.788 1.00 63.03 90 LEU A N 1
ATOM 712 C CA . LEU A 1 90 ? -19.386 -15.865 31.313 1.00 63.03 90 LEU A CA 1
ATOM 713 C C . LEU A 1 90 ? -19.849 -16.750 30.158 1.00 63.03 90 LEU A C 1
ATOM 715 O O . LEU A 1 90 ? -20.512 -16.288 29.223 1.00 63.03 90 LEU A O 1
ATOM 719 N N . VAL A 1 91 ? -19.427 -18.011 30.214 1.00 68.94 91 VAL A N 1
ATOM 720 C CA . VAL A 1 91 ? -19.777 -19.046 29.248 1.00 68.94 91 VAL A CA 1
ATOM 721 C C . VAL A 1 91 ? -20.712 -20.031 29.932 1.00 68.94 91 VAL A C 1
ATOM 723 O O . VAL A 1 91 ? -20.298 -20.768 30.823 1.00 68.94 91 VAL A O 1
ATOM 726 N N . ILE A 1 92 ? -21.979 -20.044 29.520 1.00 69.69 92 ILE A N 1
ATOM 727 C CA . ILE A 1 92 ? -22.942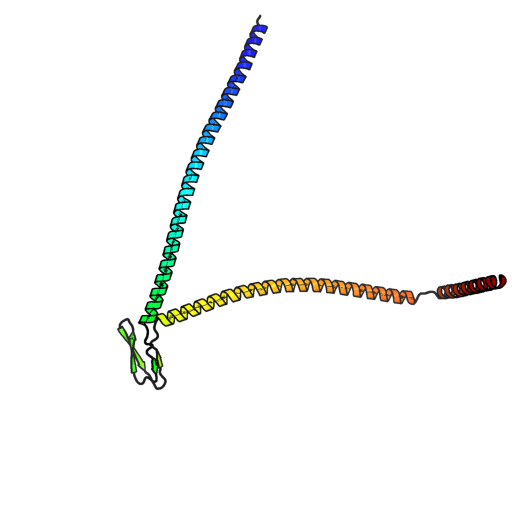 -21.060 29.960 1.00 69.69 92 ILE A CA 1
ATOM 728 C C . ILE A 1 92 ? -23.122 -22.038 28.808 1.00 69.69 92 ILE A C 1
ATOM 730 O O . ILE A 1 92 ? -23.615 -21.659 27.746 1.00 69.69 92 ILE A O 1
ATOM 734 N N . GLU A 1 93 ? -22.715 -23.287 29.011 1.00 74.00 93 GLU A N 1
ATOM 735 C CA . GLU A 1 93 ? -22.893 -24.370 28.043 1.00 74.00 93 GLU A CA 1
ATOM 736 C C . GLU A 1 93 ? -24.074 -25.256 28.447 1.00 74.00 93 GLU A C 1
ATOM 738 O O . GLU A 1 93 ? -24.285 -25.515 29.632 1.00 74.00 93 GLU A O 1
ATOM 743 N N . ASN A 1 94 ? -24.838 -25.734 27.461 1.00 74.81 94 ASN A N 1
ATOM 744 C CA . ASN A 1 94 ? -26.025 -26.572 27.665 1.00 74.81 94 ASN A CA 1
ATOM 745 C C . ASN A 1 94 ? -27.097 -25.918 28.554 1.00 74.81 94 ASN A C 1
ATOM 747 O O . ASN A 1 94 ? -27.701 -26.580 29.403 1.00 74.81 94 ASN A O 1
ATOM 751 N N . ALA A 1 95 ? -27.337 -24.618 28.364 1.00 74.06 95 ALA A N 1
ATOM 752 C CA . ALA A 1 95 ? -28.427 -23.926 29.043 1.00 74.06 95 ALA A CA 1
ATOM 753 C C . ALA A 1 95 ? -29.775 -24.581 28.686 1.00 74.06 95 ALA A C 1
ATOM 755 O O . ALA A 1 95 ? -30.037 -24.866 27.524 1.00 74.06 95 ALA A O 1
ATOM 756 N N . LYS A 1 96 ? -30.638 -24.822 29.678 1.00 78.56 96 LYS A N 1
ATOM 757 C CA . LYS A 1 96 ? -31.968 -25.419 29.478 1.00 78.56 96 LYS A CA 1
ATOM 758 C C . LYS A 1 96 ? -33.060 -24.517 30.024 1.00 78.56 96 LYS A C 1
ATOM 760 O O . LYS A 1 96 ? -32.931 -23.995 31.128 1.00 78.56 96 LYS A O 1
ATOM 765 N N . GLY A 1 97 ? -34.170 -24.434 29.300 1.00 85.44 97 GLY A N 1
ATOM 766 C CA . GLY A 1 97 ? -35.345 -23.669 29.710 1.00 85.44 97 GLY A CA 1
ATOM 767 C C . GLY A 1 97 ? -35.306 -22.232 29.198 1.00 85.44 97 GLY A C 1
ATOM 768 O O . GLY A 1 97 ? -34.642 -21.936 28.211 1.00 85.44 97 GLY A O 1
ATOM 769 N N . ILE A 1 98 ? -36.056 -21.335 29.837 1.00 84.44 98 ILE A N 1
ATOM 770 C CA . ILE A 1 98 ? -36.131 -19.929 29.420 1.00 84.44 98 ILE A CA 1
ATOM 771 C C . ILE A 1 98 ? -35.018 -19.143 30.107 1.00 84.44 98 ILE A C 1
ATOM 773 O O . ILE A 1 98 ? -34.960 -19.061 31.333 1.00 84.44 98 ILE A O 1
ATOM 777 N N . VAL A 1 99 ? -34.155 -18.533 29.305 1.00 82.06 99 VAL A N 1
ATOM 778 C CA . VAL A 1 99 ? -33.064 -17.674 29.755 1.00 82.06 99 VAL A CA 1
ATOM 779 C C . VAL A 1 99 ? -33.519 -16.227 29.650 1.00 82.06 99 VAL A C 1
ATOM 781 O O . VAL A 1 99 ? -33.882 -15.760 28.573 1.00 82.06 99 VAL A O 1
ATOM 784 N N . LYS A 1 100 ? -33.471 -15.511 30.775 1.00 84.31 100 LYS A N 1
ATOM 785 C CA . LYS A 1 100 ? -33.734 -14.071 30.839 1.00 84.31 100 LYS A CA 1
ATOM 786 C C . LYS A 1 100 ? -32.425 -13.302 30.730 1.00 84.31 100 LYS A C 1
ATOM 788 O O . LYS A 1 100 ? -31.530 -13.478 31.553 1.00 84.31 100 LYS A O 1
ATOM 793 N N . LEU A 1 101 ? -32.325 -12.448 29.722 1.00 79.25 101 LEU A N 1
ATOM 794 C CA . LEU A 1 101 ? -31.201 -11.549 29.490 1.00 79.25 101 LEU A CA 1
ATOM 795 C C . LEU A 1 101 ? -31.684 -10.119 29.685 1.00 79.25 101 LEU A C 1
ATOM 797 O O . LEU A 1 101 ? -32.658 -9.717 29.061 1.00 79.25 101 LEU A O 1
ATOM 801 N N . THR A 1 102 ? -31.000 -9.341 30.513 1.00 78.88 102 THR A N 1
ATOM 802 C CA . THR A 1 102 ? -31.311 -7.920 30.698 1.00 78.88 102 THR A CA 1
ATOM 803 C C . THR A 1 102 ? -30.195 -7.086 30.084 1.00 78.88 102 THR A C 1
ATOM 805 O O . THR A 1 102 ? -29.018 -7.314 30.375 1.00 78.88 102 THR A O 1
ATOM 808 N N . ASP A 1 103 ? -30.545 -6.151 29.202 1.00 75.62 103 ASP A N 1
ATOM 809 C CA . ASP A 1 103 ? -29.570 -5.226 28.629 1.00 75.62 103 ASP A CA 1
ATOM 810 C C . ASP A 1 103 ? -29.163 -4.128 29.629 1.00 75.62 103 ASP A C 1
ATOM 812 O O . ASP A 1 103 ? -29.705 -3.997 30.727 1.00 75.62 103 ASP A O 1
ATOM 816 N N . ARG A 1 104 ? -28.183 -3.304 29.241 1.00 74.00 104 ARG A N 1
ATOM 817 C CA . ARG A 1 104 ? -27.713 -2.175 30.062 1.00 74.00 104 ARG A CA 1
ATOM 818 C C . ARG A 1 104 ? -28.774 -1.090 30.288 1.00 74.00 104 ARG A C 1
ATOM 820 O O . ARG A 1 104 ? -28.600 -0.281 31.192 1.00 74.00 104 ARG A O 1
ATOM 827 N N . ASN A 1 105 ? -29.836 -1.071 29.488 1.00 81.06 105 ASN A N 1
ATOM 828 C CA . ASN A 1 105 ? -30.927 -0.104 29.568 1.00 81.06 105 ASN A CA 1
ATOM 829 C C . ASN A 1 105 ? -32.108 -0.638 30.400 1.00 81.06 105 ASN A C 1
ATOM 831 O O . ASN A 1 105 ? -33.112 0.054 30.543 1.00 81.06 105 ASN A O 1
ATOM 835 N N . GLY A 1 106 ? -31.995 -1.851 30.956 1.00 82.00 106 GLY A N 1
ATOM 836 C CA . GLY A 1 106 ? -33.028 -2.489 31.769 1.00 82.00 106 GLY A CA 1
ATOM 837 C C . GLY A 1 106 ? -34.079 -3.264 30.971 1.00 82.00 106 GLY A C 1
ATOM 838 O O . GLY A 1 106 ? -34.999 -3.820 31.573 1.00 82.00 106 GLY A O 1
ATOM 839 N N . ASN A 1 107 ? -33.957 -3.359 29.642 1.00 84.44 107 ASN A N 1
ATOM 840 C CA . ASN A 1 107 ? -34.881 -4.164 28.847 1.00 84.44 107 ASN A CA 1
ATOM 841 C C . ASN A 1 107 ? -34.560 -5.643 29.033 1.00 84.44 107 ASN A C 1
ATOM 843 O O . ASN A 1 107 ? -33.398 -6.047 28.974 1.00 84.44 107 ASN A O 1
ATOM 847 N N . SER A 1 108 ? -35.596 -6.447 29.246 1.00 86.25 108 SER A N 1
ATOM 848 C CA . SER A 1 108 ? -35.462 -7.885 29.466 1.00 86.25 108 SER A CA 1
ATOM 849 C C . SER A 1 108 ? -35.937 -8.669 28.249 1.00 86.25 108 SER A C 1
ATOM 851 O O . SER A 1 108 ? -37.007 -8.403 27.707 1.00 86.25 108 SER A O 1
ATOM 853 N N . TYR A 1 109 ? -35.138 -9.651 27.851 1.00 83.06 109 TYR A N 1
ATOM 854 C CA . TYR A 1 109 ? -35.358 -10.537 26.718 1.00 83.06 109 TYR A CA 1
ATOM 855 C C . TYR A 1 109 ? -35.403 -11.975 27.219 1.00 83.06 109 TYR A C 1
ATOM 857 O O . TYR A 1 109 ? -34.609 -12.367 28.074 1.00 83.06 109 TYR A O 1
ATOM 865 N N . GLU A 1 110 ? -36.323 -12.764 26.680 1.00 86.94 110 GLU A N 1
ATOM 866 C CA . GLU A 1 110 ? -36.462 -14.181 26.997 1.00 86.94 110 GLU A CA 1
ATOM 867 C C . GLU A 1 110 ? -36.069 -15.012 25.780 1.00 86.94 110 GLU A C 1
ATOM 869 O O . GLU A 1 110 ? -36.609 -14.826 24.690 1.00 86.94 110 GLU A O 1
ATOM 874 N N . ILE A 1 111 ? -35.112 -15.919 25.965 1.00 82.06 111 ILE A N 1
ATOM 875 C CA . ILE A 1 111 ? -34.646 -16.837 24.927 1.00 82.06 111 ILE A CA 1
ATOM 876 C C . ILE A 1 111 ? -34.869 -18.263 25.420 1.00 82.06 111 ILE A C 1
ATOM 878 O O . ILE A 1 111 ? -34.425 -18.628 26.508 1.00 82.06 111 ILE A O 1
ATOM 882 N N . GLY A 1 112 ? -35.557 -19.077 24.621 1.00 82.50 112 GLY A N 1
ATOM 883 C CA . GLY A 1 112 ? -35.637 -20.516 24.860 1.00 82.50 112 GLY A CA 1
ATOM 884 C C . GLY A 1 112 ? -34.288 -21.170 24.571 1.00 82.50 112 GLY A C 1
ATOM 885 O O . GLY A 1 112 ? -33.767 -21.024 23.469 1.00 82.50 112 GLY A O 1
ATOM 886 N N . ALA A 1 113 ? -33.731 -21.865 25.559 1.00 85.19 113 ALA A N 1
ATOM 887 C CA . ALA A 1 113 ? -32.471 -22.588 25.468 1.00 85.19 113 ALA A CA 1
ATOM 888 C C . ALA A 1 113 ? -32.697 -24.099 25.616 1.00 85.19 113 ALA A C 1
ATOM 890 O O . ALA A 1 113 ? -33.492 -24.561 26.445 1.00 85.19 113 ALA A O 1
ATOM 891 N N . ASP A 1 114 ? -31.977 -24.869 24.812 1.00 85.06 114 ASP A N 1
ATOM 892 C CA . ASP A 1 114 ? -32.006 -26.327 24.770 1.00 85.06 114 ASP A CA 1
ATOM 893 C C . ASP A 1 114 ? -30.606 -26.947 24.939 1.00 85.06 114 ASP A C 1
ATOM 895 O O . ASP A 1 114 ? -29.581 -26.269 25.043 1.00 85.06 114 ASP A O 1
ATOM 899 N N . ASN A 1 115 ? -30.554 -28.281 24.986 1.00 76.12 115 AS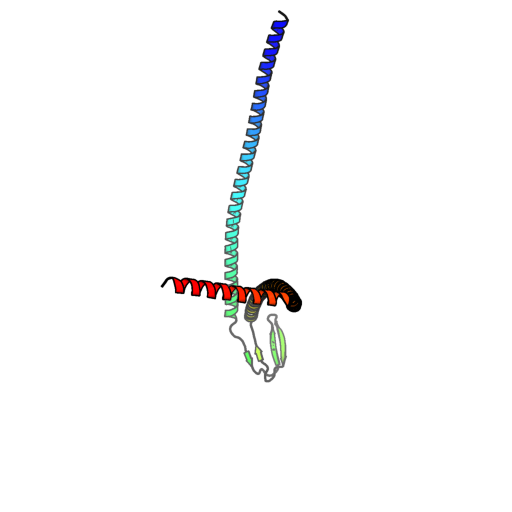N A N 1
ATOM 900 C CA . ASN A 1 115 ? -29.288 -29.013 24.992 1.00 76.12 115 ASN A CA 1
ATOM 901 C C . ASN A 1 115 ? -28.460 -28.650 23.748 1.00 76.12 115 ASN A C 1
ATOM 903 O O . ASN A 1 115 ? -28.842 -29.000 22.637 1.00 76.12 115 ASN A O 1
ATOM 907 N N . GLY A 1 116 ? -27.311 -28.004 23.953 1.00 72.06 116 GLY A N 1
ATOM 908 C CA . GLY A 1 116 ? -26.458 -27.468 22.888 1.00 72.06 116 GLY A CA 1
ATOM 909 C C . GLY A 1 116 ? -26.443 -25.938 22.810 1.00 72.06 116 GLY A C 1
ATOM 910 O O . GLY A 1 116 ? -25.520 -25.376 22.220 1.00 72.06 116 GLY A O 1
ATOM 911 N N . THR A 1 117 ? -27.386 -25.244 23.458 1.00 75.19 117 THR A N 1
ATOM 912 C CA . THR A 1 117 ? -27.377 -23.778 23.534 1.00 75.19 117 THR A CA 1
ATOM 913 C C . THR A 1 117 ? -26.201 -23.287 24.388 1.00 75.19 117 THR A C 1
ATOM 915 O O . THR A 1 117 ? -26.028 -23.693 25.543 1.00 75.19 117 THR A O 1
ATOM 918 N N . LYS A 1 118 ? -25.398 -22.379 23.816 1.00 77.44 118 LYS A N 1
ATOM 919 C CA . LYS A 1 118 ? -24.241 -21.737 24.452 1.00 77.44 118 LYS A CA 1
ATOM 920 C C . LYS A 1 118 ? -24.464 -20.232 24.564 1.00 77.44 118 LYS A C 1
ATOM 922 O O . LYS A 1 118 ? -24.663 -19.560 23.555 1.00 77.44 118 LYS A O 1
ATOM 927 N N . ILE A 1 119 ? -24.403 -19.700 25.783 1.00 71.81 119 ILE A N 1
ATOM 928 C CA . ILE A 1 119 ? -24.535 -18.263 26.050 1.00 71.81 119 ILE A CA 1
ATOM 929 C C . ILE A 1 119 ? -23.154 -17.700 26.331 1.00 71.81 119 ILE A C 1
ATOM 931 O O . ILE A 1 119 ? -22.459 -18.156 27.239 1.00 71.81 119 ILE A O 1
ATOM 935 N N . LEU A 1 120 ? -22.778 -16.705 25.536 1.00 71.88 120 LEU A N 1
ATOM 936 C CA . LEU A 1 120 ? -21.504 -16.011 25.624 1.00 71.88 120 LEU A CA 1
ATOM 937 C C . LEU A 1 120 ? -21.767 -14.563 26.007 1.00 71.88 120 LEU A C 1
ATOM 939 O O . LEU A 1 120 ? -22.338 -13.796 25.230 1.00 71.88 120 LEU A O 1
ATOM 943 N N . ARG A 1 121 ? -21.318 -14.171 27.196 1.00 68.38 121 ARG A N 1
ATOM 944 C CA . ARG A 1 121 ? -21.231 -12.758 27.548 1.00 68.38 121 ARG A CA 1
ATOM 945 C C . ARG A 1 121 ? -19.871 -12.232 27.110 1.00 68.38 121 ARG A C 1
ATOM 947 O O . ARG A 1 121 ? -18.926 -12.225 27.885 1.00 68.38 121 ARG A O 1
ATOM 954 N N . THR A 1 122 ? -19.784 -11.789 25.861 1.00 64.94 122 THR A N 1
ATOM 955 C CA . THR A 1 122 ? -18.595 -11.095 25.358 1.00 64.94 122 THR A CA 1
ATOM 956 C C . THR A 1 122 ? -18.702 -9.603 25.639 1.00 64.94 122 THR A C 1
ATOM 958 O O . THR A 1 122 ? -19.758 -8.992 25.470 1.00 64.94 122 THR A O 1
ATOM 961 N N . THR A 1 123 ? -17.605 -8.990 26.069 1.00 64.56 123 THR A N 1
ATOM 962 C CA . THR A 1 123 ? -17.578 -7.551 26.311 1.00 64.56 123 THR A CA 1
ATOM 963 C C . THR A 1 123 ? -17.339 -6.768 25.030 1.00 64.56 123 THR A C 1
ATOM 965 O O . THR A 1 123 ? -16.601 -7.178 24.134 1.00 64.56 123 THR A O 1
ATOM 968 N N . THR A 1 124 ? -17.957 -5.589 24.949 1.00 67.12 124 THR A N 1
ATOM 969 C CA . THR A 1 124 ? -17.796 -4.670 23.816 1.00 67.12 124 THR A CA 1
ATOM 970 C C . THR A 1 124 ? -16.323 -4.334 23.560 1.00 67.12 124 THR A C 1
ATOM 972 O O . THR A 1 124 ? -15.937 -4.174 22.410 1.00 67.12 124 THR A O 1
ATOM 975 N N . ALA A 1 125 ? -15.485 -4.305 24.604 1.00 63.75 125 ALA A N 1
ATOM 976 C CA . ALA A 1 125 ? -14.047 -4.062 24.495 1.00 63.75 125 ALA A CA 1
ATOM 977 C C . ALA A 1 125 ? -13.310 -5.167 23.714 1.00 63.75 125 ALA A C 1
ATOM 979 O O . ALA A 1 125 ? -12.454 -4.860 22.885 1.00 63.75 125 ALA A O 1
ATOM 980 N N . LYS A 1 126 ? -13.671 -6.444 23.914 1.00 69.81 126 LYS A N 1
ATOM 981 C CA . LYS A 1 126 ? -13.094 -7.574 23.168 1.00 69.81 126 LYS A CA 1
ATOM 982 C C . LYS A 1 126 ? -13.493 -7.525 21.693 1.00 69.81 126 LYS A C 1
ATOM 984 O O . LYS A 1 126 ? -12.622 -7.601 20.834 1.00 69.81 126 LYS A O 1
ATOM 989 N N . LEU A 1 127 ? -14.774 -7.274 21.406 1.00 73.56 127 LEU A N 1
ATOM 990 C CA . LEU A 1 127 ? -15.258 -7.081 20.031 1.00 73.56 127 LEU A CA 1
ATOM 991 C C . LEU A 1 127 ? -14.588 -5.882 19.351 1.00 73.56 127 LEU A C 1
ATOM 993 O O . LEU A 1 127 ? -14.231 -5.952 18.181 1.00 73.56 127 LEU A O 1
ATOM 997 N N . GLN A 1 128 ? -14.384 -4.785 20.080 1.00 73.75 128 GLN A N 1
ATOM 998 C CA . GLN A 1 128 ? -13.715 -3.596 19.557 1.00 73.75 128 GLN A CA 1
ATOM 999 C C . GLN A 1 128 ? -12.226 -3.847 19.284 1.00 73.75 128 GLN A C 1
ATOM 1001 O O . GLN A 1 128 ? -11.705 -3.363 18.280 1.00 73.75 128 GLN A O 1
ATOM 1006 N N . LYS A 1 129 ? -11.552 -4.631 20.135 1.00 77.62 129 LYS A N 1
ATOM 1007 C CA . LYS A 1 129 ? -10.168 -5.065 19.920 1.00 77.62 129 LYS A CA 1
ATOM 1008 C C . LYS A 1 129 ? -10.054 -5.971 18.693 1.00 77.62 129 LYS A C 1
ATOM 1010 O O . LYS A 1 129 ? -9.260 -5.667 17.808 1.00 77.62 129 LYS A O 1
ATOM 1015 N N . GLU A 1 130 ? -10.881 -7.011 18.597 1.00 78.25 130 GLU A N 1
ATOM 1016 C CA . GLU A 1 130 ? -10.910 -7.918 17.440 1.00 78.25 130 GLU A CA 1
ATOM 1017 C C . GLU A 1 130 ? -11.228 -7.161 16.142 1.00 78.25 130 GLU A C 1
ATOM 1019 O O . GLU A 1 130 ? -10.575 -7.369 15.118 1.00 78.25 130 GLU A O 1
ATOM 1024 N N . LEU A 1 131 ? -12.171 -6.215 16.185 1.00 83.44 131 LEU A N 1
ATOM 1025 C CA . LEU A 1 131 ? -12.484 -5.354 15.047 1.00 83.44 131 LEU A CA 1
ATOM 1026 C C . LEU A 1 131 ? -11.288 -4.473 14.661 1.00 83.44 131 LEU A C 1
ATOM 1028 O O . LEU A 1 131 ? -10.967 -4.366 13.480 1.00 83.44 131 LEU A O 1
ATOM 1032 N N . SER A 1 132 ? -10.605 -3.865 15.634 1.00 79.94 132 SER A N 1
ATOM 1033 C CA . SER A 1 132 ? -9.413 -3.047 15.386 1.00 79.94 132 SER A CA 1
ATOM 1034 C C . SER A 1 132 ? -8.267 -3.865 14.781 1.00 79.94 132 SER A C 1
ATOM 1036 O O . SER A 1 132 ? -7.590 -3.394 13.866 1.00 79.94 132 SER A O 1
ATOM 1038 N N . GLU A 1 133 ? -8.053 -5.090 15.261 1.00 85.38 133 GLU A N 1
ATOM 1039 C CA . GLU A 1 133 ? -7.063 -6.022 14.714 1.00 85.38 133 GLU A CA 1
ATOM 1040 C C . GLU A 1 133 ? -7.405 -6.395 13.267 1.00 85.38 133 GLU A C 1
ATOM 1042 O O . GLU A 1 133 ? -6.553 -6.279 12.384 1.00 85.38 133 GLU A O 1
ATOM 1047 N N . LYS A 1 134 ? -8.672 -6.732 12.990 1.00 89.31 134 LYS A N 1
ATOM 1048 C CA . LYS A 1 134 ? -9.144 -7.040 11.631 1.00 89.31 134 LYS A CA 1
ATOM 1049 C C . LYS A 1 134 ? -9.035 -5.848 10.683 1.00 89.31 134 LYS A C 1
ATOM 1051 O O . LYS A 1 134 ? -8.640 -6.019 9.533 1.00 89.31 134 LYS A O 1
ATOM 1056 N N . VAL A 1 135 ? -9.316 -4.631 11.148 1.00 91.19 135 VAL A N 1
ATOM 1057 C CA . VAL A 1 135 ? -9.133 -3.402 10.355 1.00 91.19 135 VAL A CA 1
ATOM 1058 C C . VAL A 1 135 ? -7.655 -3.164 10.033 1.00 91.19 135 VAL A C 1
ATOM 1060 O O . VAL A 1 135 ? -7.320 -2.809 8.901 1.00 91.19 135 VAL A O 1
ATOM 1063 N N . SER A 1 136 ? -6.756 -3.390 10.994 1.00 88.56 136 SER A N 1
ATOM 1064 C CA . SER A 1 136 ? -5.308 -3.305 10.767 1.00 88.56 136 SER A CA 1
ATOM 1065 C C . SER A 1 136 ? -4.836 -4.322 9.720 1.00 88.56 136 SER A C 1
ATOM 1067 O O . SER A 1 136 ? -4.126 -3.967 8.775 1.00 88.56 136 SER A O 1
ATOM 1069 N N . GLU A 1 137 ? -5.309 -5.568 9.824 1.00 92.75 137 GLU A N 1
ATOM 1070 C CA . GLU A 1 137 ? -5.023 -6.640 8.867 1.00 92.75 137 GLU A CA 1
ATOM 1071 C C . GLU A 1 137 ? -5.488 -6.260 7.451 1.00 92.75 137 GLU A C 1
ATOM 1073 O O . GLU A 1 137 ? -4.694 -6.310 6.508 1.00 92.75 137 GLU A O 1
ATOM 1078 N N . ILE A 1 138 ? -6.720 -5.756 7.304 1.00 92.19 138 ILE A N 1
ATOM 1079 C CA . ILE A 1 138 ? -7.274 -5.277 6.025 1.00 92.19 138 ILE A CA 1
ATOM 1080 C C . ILE A 1 138 ? -6.411 -4.166 5.418 1.00 92.19 138 ILE A C 1
ATOM 1082 O O . ILE A 1 138 ? -6.126 -4.187 4.218 1.00 92.19 138 ILE A O 1
ATOM 1086 N N . ASN A 1 139 ? -5.960 -3.206 6.224 1.00 90.88 139 ASN A N 1
ATOM 1087 C CA . ASN A 1 139 ? -5.113 -2.117 5.737 1.00 90.88 139 ASN A CA 1
ATOM 1088 C C . ASN A 1 139 ? -3.747 -2.623 5.249 1.00 90.88 139 ASN A C 1
ATOM 1090 O O . ASN A 1 139 ? -3.247 -2.167 4.215 1.00 90.88 139 ASN A O 1
ATOM 1094 N N . SER A 1 140 ? -3.161 -3.600 5.946 1.00 93.12 140 SER A N 1
ATOM 1095 C CA . SER A 1 140 ? -1.901 -4.226 5.528 1.00 93.12 140 SER A CA 1
ATOM 1096 C C . SER A 1 140 ? -2.051 -5.011 4.215 1.00 93.12 140 SER A C 1
ATOM 1098 O O . SER A 1 140 ? -1.215 -4.891 3.309 1.00 93.12 140 SER A O 1
ATOM 1100 N N . LEU A 1 141 ? -3.164 -5.736 4.058 1.00 94.06 141 LEU A N 1
ATOM 1101 C CA . LEU A 1 141 ? -3.507 -6.456 2.834 1.00 94.06 141 LEU A CA 1
ATOM 1102 C C . LEU A 1 141 ? -3.725 -5.489 1.669 1.00 94.06 141 LEU A C 1
ATOM 1104 O O . LEU A 1 141 ? -3.166 -5.695 0.594 1.00 94.06 141 LEU A O 1
ATOM 1108 N N . LYS A 1 142 ? -4.448 -4.386 1.891 1.00 94.94 142 LYS A N 1
ATOM 1109 C CA . LYS A 1 142 ? -4.656 -3.340 0.882 1.00 94.94 142 LYS A CA 1
ATOM 1110 C C . LYS A 1 142 ? -3.330 -2.764 0.378 1.00 94.94 142 LYS A C 1
ATOM 1112 O O . LYS A 1 142 ? -3.127 -2.675 -0.830 1.00 94.94 142 LYS A O 1
ATOM 1117 N N . SER A 1 143 ? -2.404 -2.436 1.284 1.00 93.06 143 SER A N 1
ATOM 1118 C CA . SER A 1 143 ? -1.069 -1.949 0.905 1.00 93.06 143 SER A CA 1
ATOM 1119 C C . SER A 1 143 ? -0.288 -2.980 0.080 1.00 93.06 143 SER A C 1
ATOM 1121 O O . SER A 1 143 ? 0.381 -2.629 -0.894 1.00 93.06 143 SER A O 1
ATOM 1123 N N . THR A 1 144 ? -0.393 -4.261 0.436 1.00 94.75 144 THR A N 1
ATOM 1124 C CA . THR A 1 144 ? 0.262 -5.353 -0.297 1.00 94.75 144 THR A CA 1
ATOM 1125 C C . THR A 1 144 ? -0.318 -5.514 -1.702 1.00 94.75 144 THR A C 1
ATOM 1127 O O . THR A 1 144 ? 0.444 -5.615 -2.662 1.00 94.75 144 THR A O 1
ATOM 1130 N N . ILE A 1 145 ? -1.644 -5.450 -1.844 1.00 95.00 145 ILE A N 1
ATOM 1131 C CA . ILE A 1 145 ? -2.336 -5.503 -3.139 1.00 95.00 145 ILE A CA 1
ATOM 1132 C C . ILE A 1 145 ? -1.915 -4.331 -4.032 1.00 95.00 145 ILE A C 1
ATOM 1134 O O . ILE A 1 145 ? -1.635 -4.527 -5.212 1.00 95.00 145 ILE A O 1
ATOM 1138 N N . GLU A 1 146 ? -1.814 -3.115 -3.489 1.00 95.06 146 GLU A N 1
ATOM 1139 C CA . GLU A 1 146 ? -1.352 -1.952 -4.258 1.00 95.06 146 GLU A CA 1
ATOM 1140 C C . GLU A 1 146 ? 0.091 -2.117 -4.754 1.00 95.06 146 GLU A C 1
ATOM 1142 O O . GLU A 1 146 ? 0.385 -1.789 -5.906 1.00 95.06 146 GLU A O 1
ATOM 1147 N N . LYS A 1 147 ? 0.988 -2.668 -3.924 1.00 95.38 147 LYS A N 1
ATOM 1148 C CA . LYS A 1 147 ? 2.365 -2.983 -4.339 1.00 95.38 147 LYS A CA 1
ATOM 1149 C C . LYS A 1 147 ? 2.388 -4.035 -5.444 1.00 95.38 147 LYS A C 1
ATOM 1151 O O . LYS A 1 147 ? 3.032 -3.820 -6.466 1.00 95.38 147 LYS A O 1
ATOM 1156 N N . GLN A 1 148 ? 1.650 -5.131 -5.271 1.00 95.56 148 GLN A N 1
ATOM 1157 C CA . GLN A 1 148 ? 1.556 -6.195 -6.273 1.00 95.56 148 GLN A CA 1
ATOM 1158 C C . GLN A 1 148 ? 0.989 -5.680 -7.598 1.00 95.56 148 GLN A C 1
ATOM 1160 O O . GLN A 1 148 ? 1.502 -6.032 -8.657 1.00 95.56 148 GLN A O 1
ATOM 1165 N N . ARG A 1 149 ? -0.012 -4.794 -7.557 1.00 96.00 149 ARG A N 1
ATOM 1166 C CA . ARG A 1 149 ? -0.578 -4.165 -8.756 1.00 96.00 149 ARG A CA 1
ATOM 1167 C C . ARG A 1 149 ? 0.470 -3.367 -9.532 1.00 96.00 149 ARG A C 1
ATOM 1169 O O . ARG A 1 149 ? 0.555 -3.533 -10.744 1.00 96.00 149 ARG A O 1
ATOM 1176 N N . LYS A 1 150 ? 1.290 -2.561 -8.846 1.00 96.06 150 LYS A N 1
ATOM 1177 C CA . LYS A 1 150 ? 2.398 -1.823 -9.480 1.00 96.06 150 LYS A CA 1
ATOM 1178 C C . LYS A 1 150 ? 3.424 -2.768 -10.104 1.00 96.06 150 LYS A C 1
ATOM 1180 O O . LYS A 1 150 ? 3.819 -2.569 -11.245 1.00 96.06 150 LYS A O 1
ATOM 1185 N N . THR A 1 151 ? 3.801 -3.833 -9.396 1.00 96.00 151 THR A N 1
ATOM 1186 C CA . THR A 1 151 ? 4.729 -4.841 -9.928 1.00 96.00 151 THR A CA 1
ATOM 1187 C C . THR A 1 151 ? 4.179 -5.533 -11.176 1.00 96.00 151 THR A C 1
ATOM 1189 O O . THR A 1 151 ? 4.925 -5.736 -12.128 1.00 96.00 151 THR A O 1
ATOM 1192 N N . ILE A 1 152 ? 2.884 -5.868 -11.208 1.00 95.38 152 ILE A N 1
ATOM 1193 C CA . ILE A 1 152 ? 2.229 -6.448 -12.392 1.00 95.38 152 ILE A CA 1
ATOM 1194 C C . ILE A 1 152 ? 2.251 -5.462 -13.563 1.00 95.38 152 ILE A C 1
ATOM 1196 O O . ILE A 1 152 ? 2.518 -5.860 -14.694 1.00 95.38 152 ILE A O 1
ATOM 1200 N N . GLU A 1 153 ? 1.997 -4.182 -13.306 1.00 96.06 153 GLU A N 1
ATOM 1201 C CA . GLU A 1 153 ? 2.030 -3.139 -14.332 1.00 96.06 153 GLU A CA 1
ATOM 1202 C C . GLU A 1 153 ? 3.433 -2.988 -14.944 1.00 96.06 153 GLU A C 1
ATOM 1204 O O . GLU A 1 153 ? 3.569 -3.013 -16.166 1.00 96.06 153 GLU A O 1
ATOM 1209 N N . GLU A 1 154 ? 4.481 -2.963 -14.116 1.00 96.12 154 GLU A N 1
ATOM 1210 C CA . GLU A 1 154 ? 5.883 -2.957 -14.565 1.00 96.12 154 GLU A CA 1
ATOM 1211 C C . GLU A 1 154 ? 6.285 -4.231 -15.329 1.00 96.12 154 GLU A C 1
ATOM 1213 O O . GLU A 1 154 ? 7.084 -4.187 -16.266 1.00 96.12 154 GLU A O 1
ATOM 1218 N N . LEU A 1 155 ? 5.757 -5.392 -14.938 1.00 95.62 155 LEU A N 1
ATOM 1219 C CA . LEU A 1 155 ? 5.994 -6.649 -15.651 1.00 95.62 155 LEU A CA 1
ATOM 1220 C C . LEU A 1 155 ? 5.307 -6.657 -17.017 1.00 95.62 155 LEU A C 1
ATOM 1222 O O . LEU A 1 155 ? 5.894 -7.123 -17.992 1.00 95.62 155 LEU A O 1
ATOM 1226 N N . ASN A 1 156 ? 4.096 -6.108 -17.105 1.00 94.38 156 ASN A N 1
ATOM 1227 C CA . ASN A 1 156 ? 3.356 -5.999 -18.358 1.00 94.38 156 ASN A CA 1
ATOM 1228 C C . ASN A 1 156 ? 4.029 -5.033 -19.338 1.00 94.38 156 ASN A C 1
ATOM 1230 O O . ASN A 1 156 ? 4.100 -5.337 -20.530 1.00 94.38 156 ASN A O 1
ATOM 1234 N N . THR A 1 157 ? 4.565 -3.902 -18.867 1.00 95.44 157 THR A N 1
ATOM 1235 C CA . THR A 1 157 ? 5.321 -2.983 -19.733 1.00 95.44 157 THR A CA 1
ATOM 1236 C C . THR A 1 157 ? 6.587 -3.646 -20.267 1.00 95.44 157 THR A C 1
ATOM 1238 O O . THR A 1 157 ? 6.782 -3.668 -21.483 1.00 95.44 157 THR A O 1
ATOM 1241 N N . LYS A 1 158 ? 7.379 -4.292 -19.399 1.00 95.50 158 LYS A N 1
ATOM 1242 C CA . LYS A 1 158 ? 8.566 -5.065 -19.808 1.00 95.50 158 LYS A CA 1
ATOM 1243 C C . LYS A 1 158 ? 8.222 -6.194 -20.776 1.00 95.50 158 LYS A C 1
ATOM 1245 O O . LYS A 1 158 ? 8.911 -6.382 -21.772 1.00 95.50 158 LYS A O 1
ATOM 1250 N N . SER A 1 159 ? 7.146 -6.936 -20.523 1.00 94.00 159 SER A N 1
ATOM 1251 C CA . SER A 1 159 ? 6.679 -7.993 -21.427 1.00 94.00 159 SER A CA 1
ATOM 1252 C C . SER A 1 159 ? 6.317 -7.432 -22.806 1.00 94.00 159 SER A C 1
ATOM 1254 O O . SER A 1 159 ? 6.704 -8.005 -23.825 1.00 94.00 159 SER A O 1
ATOM 1256 N N . GLY A 1 160 ? 5.651 -6.274 -22.851 1.00 94.81 160 GLY A N 1
ATOM 1257 C CA . GLY A 1 160 ? 5.352 -5.569 -24.095 1.00 94.81 160 GLY A CA 1
ATOM 1258 C C . GLY A 1 160 ? 6.602 -5.097 -24.848 1.00 94.81 160 GLY A C 1
ATOM 1259 O O . GLY A 1 160 ? 6.626 -5.145 -26.077 1.00 94.81 160 GLY A O 1
ATOM 1260 N N . GLU A 1 161 ? 7.648 -4.665 -24.142 1.00 95.38 161 GLU A N 1
ATOM 1261 C CA . GLU A 1 161 ? 8.944 -4.310 -24.739 1.00 95.38 161 GLU A CA 1
ATOM 1262 C C . GLU A 1 161 ? 9.649 -5.533 -25.332 1.00 95.38 161 GLU A C 1
ATOM 1264 O O . GLU A 1 161 ? 10.029 -5.506 -26.503 1.00 95.38 161 GLU A O 1
ATOM 1269 N N . VAL A 1 162 ? 9.725 -6.632 -24.577 1.00 94.69 162 VAL A N 1
ATOM 1270 C CA . VAL A 1 162 ? 10.313 -7.898 -25.041 1.00 94.69 162 VAL A CA 1
ATOM 1271 C C . VAL A 1 162 ? 9.578 -8.433 -26.272 1.00 94.69 162 VAL A C 1
ATOM 1273 O O . VAL A 1 162 ? 10.216 -8.863 -27.229 1.00 94.69 162 VAL A O 1
ATOM 1276 N N . LEU A 1 163 ? 8.243 -8.356 -26.307 1.00 94.88 163 LEU A N 1
ATOM 1277 C CA . LEU A 1 163 ? 7.451 -8.744 -27.481 1.00 94.88 163 LEU A CA 1
ATOM 1278 C C . LEU A 1 163 ? 7.780 -7.898 -28.719 1.00 94.88 163 LEU A C 1
ATOM 1280 O O . LEU A 1 163 ? 7.871 -8.434 -29.823 1.00 94.88 163 LEU A O 1
ATOM 1284 N N . LYS A 1 164 ? 7.993 -6.587 -28.553 1.00 94.56 164 LYS A N 1
ATOM 1285 C CA . LYS A 1 164 ? 8.408 -5.705 -29.656 1.00 94.56 164 LYS A CA 1
ATOM 1286 C C . LYS A 1 164 ? 9.812 -6.036 -30.155 1.00 94.56 164 LYS A C 1
ATOM 1288 O O . LYS A 1 164 ? 10.050 -5.980 -31.359 1.00 94.56 164 LYS A O 1
ATOM 1293 N N . GLU A 1 165 ? 10.746 -6.345 -29.259 1.00 94.19 165 GLU A N 1
ATOM 1294 C CA . GLU A 1 165 ? 12.095 -6.777 -29.644 1.00 94.19 165 GLU A CA 1
ATOM 1295 C C . GLU A 1 165 ? 12.072 -8.122 -30.366 1.00 94.19 165 GLU A C 1
ATOM 1297 O O . GLU A 1 165 ? 12.703 -8.267 -31.413 1.00 94.19 165 GLU A O 1
ATOM 1302 N N . TYR A 1 166 ? 11.279 -9.070 -29.868 1.00 92.88 166 TYR A N 1
ATOM 1303 C CA . TYR A 1 166 ? 11.079 -10.359 -30.514 1.00 92.88 166 TYR A CA 1
ATOM 1304 C C . TYR A 1 166 ? 10.511 -10.205 -31.931 1.00 92.88 166 TYR A C 1
ATOM 1306 O O . TYR A 1 166 ? 11.055 -10.788 -32.864 1.00 92.88 166 TYR A O 1
ATOM 1314 N N . ASP A 1 167 ? 9.482 -9.374 -32.130 1.00 94.44 167 ASP A N 1
ATOM 1315 C CA . ASP A 1 167 ? 8.900 -9.129 -33.460 1.00 94.44 167 ASP A CA 1
ATOM 1316 C C . ASP A 1 167 ? 9.915 -8.498 -34.435 1.00 94.44 167 ASP A C 1
ATOM 1318 O O . ASP A 1 167 ? 9.975 -8.866 -35.610 1.00 94.44 167 ASP A O 1
ATOM 1322 N N . LYS A 1 168 ? 10.780 -7.593 -33.951 1.00 93.62 168 LYS A N 1
ATOM 1323 C CA . LYS A 1 168 ? 11.886 -7.044 -34.756 1.00 93.62 168 LYS A CA 1
ATOM 1324 C C . LYS A 1 168 ? 12.877 -8.130 -35.172 1.00 93.62 168 LYS A C 1
ATOM 1326 O O . LYS A 1 168 ? 13.236 -8.199 -36.346 1.00 93.62 168 LYS A O 1
ATOM 1331 N N . LEU A 1 169 ? 13.311 -8.965 -34.226 1.00 92.00 169 LEU A N 1
ATOM 1332 C CA . LEU A 1 169 ? 14.243 -10.062 -34.493 1.00 92.00 169 LEU A CA 1
ATOM 1333 C C . LEU A 1 169 ? 13.638 -11.091 -35.448 1.00 92.00 169 LEU A C 1
ATOM 1335 O O . LEU A 1 169 ? 14.312 -11.535 -36.373 1.00 92.00 169 LEU A O 1
ATOM 1339 N N . TYR A 1 170 ? 12.360 -11.420 -35.275 1.00 92.25 170 TYR A N 1
ATOM 1340 C CA . TYR A 1 170 ? 11.636 -12.334 -36.148 1.00 92.25 170 TYR A CA 1
ATOM 1341 C C . TYR A 1 170 ? 11.560 -11.808 -37.587 1.00 92.25 170 TYR A C 1
ATOM 1343 O O . TYR A 1 170 ? 11.920 -12.523 -38.522 1.00 92.25 170 TYR A O 1
ATOM 1351 N N . LYS A 1 171 ? 11.181 -10.537 -37.781 1.00 93.50 171 LYS A N 1
ATOM 1352 C CA . LYS A 1 171 ? 11.175 -9.893 -39.108 1.00 93.50 171 LYS A CA 1
ATOM 1353 C C . LYS A 1 171 ? 12.556 -9.894 -39.754 1.00 93.50 171 LYS A C 1
ATOM 135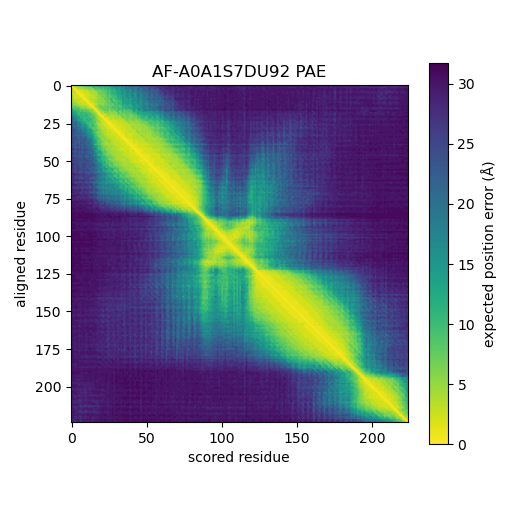5 O O . LYS A 1 171 ? 12.671 -10.185 -40.940 1.00 93.50 171 LYS A O 1
ATOM 1360 N N . PHE A 1 172 ? 13.598 -9.604 -38.978 1.00 89.19 172 PHE A N 1
ATOM 1361 C CA . PHE A 1 172 ? 14.973 -9.635 -39.468 1.00 89.19 172 PHE A CA 1
ATOM 1362 C C . PHE A 1 172 ? 15.418 -11.050 -39.862 1.00 89.19 172 PHE A C 1
ATOM 1364 O O . PHE A 1 172 ? 16.026 -11.225 -40.914 1.00 89.19 172 PHE A O 1
ATOM 1371 N N . SER A 1 173 ? 15.070 -12.061 -39.062 1.00 87.50 173 SER A N 1
ATOM 1372 C CA . SER A 1 173 ? 15.333 -13.469 -39.376 1.00 87.50 173 SER A CA 1
ATOM 1373 C C . SER A 1 173 ? 14.634 -13.897 -40.662 1.00 87.50 173 SER A C 1
ATOM 1375 O O . SER A 1 173 ? 15.258 -14.529 -41.506 1.00 87.50 173 SER A O 1
ATOM 1377 N N . LYS A 1 174 ? 13.362 -13.523 -40.834 1.00 90.50 174 LYS A N 1
ATOM 1378 C CA . LYS A 1 174 ? 12.603 -13.831 -42.048 1.00 90.50 174 LYS A CA 1
ATOM 1379 C C . LYS A 1 174 ? 13.208 -13.157 -43.283 1.00 90.50 174 LYS A C 1
ATOM 1381 O O . LYS A 1 174 ? 13.346 -13.794 -44.318 1.00 90.50 174 LYS A O 1
ATOM 1386 N N . MET A 1 175 ? 13.629 -11.898 -43.157 1.00 88.81 175 MET A N 1
A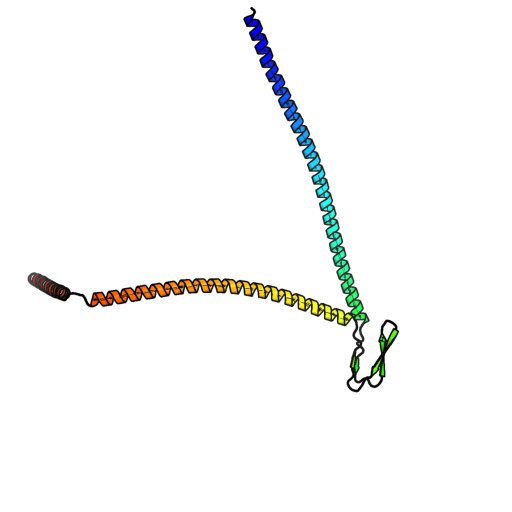TOM 1387 C CA . MET A 1 175 ? 14.311 -11.185 -44.241 1.00 88.81 175 MET A CA 1
ATOM 1388 C C . MET A 1 175 ? 15.641 -11.857 -44.614 1.00 88.81 175 MET A C 1
ATOM 1390 O O . MET A 1 175 ? 15.963 -11.968 -45.790 1.00 88.81 175 MET A O 1
ATOM 1394 N N . GLN A 1 176 ? 16.409 -12.342 -43.631 1.00 86.19 176 GLN A N 1
ATOM 1395 C CA . GLN A 1 176 ? 17.620 -13.119 -43.911 1.00 86.19 176 GLN A CA 1
ATOM 1396 C C . GLN A 1 176 ? 17.317 -14.450 -44.598 1.00 86.19 176 GLN A C 1
ATOM 1398 O O . GLN A 1 176 ? 18.036 -14.825 -45.516 1.00 86.19 176 GLN A O 1
ATOM 1403 N N . GLU A 1 177 ? 16.271 -15.156 -44.174 1.00 86.31 177 GLU A N 1
ATOM 1404 C CA . GLU A 1 177 ? 15.838 -16.402 -44.807 1.00 86.31 177 GLU A CA 1
ATOM 1405 C C . GLU A 1 177 ? 15.454 -16.181 -46.279 1.00 86.31 177 GLU A C 1
ATOM 1407 O O . GLU A 1 177 ? 15.878 -16.949 -47.140 1.00 86.31 177 GLU A O 1
ATOM 1412 N N . GLU A 1 178 ? 14.733 -15.098 -46.586 1.00 87.44 178 GLU A N 1
ATOM 1413 C CA . GLU A 1 178 ? 14.412 -14.694 -47.962 1.00 87.44 178 GLU A CA 1
ATOM 1414 C C . GLU A 1 178 ? 15.686 -14.408 -48.781 1.00 87.44 178 GLU A C 1
ATOM 1416 O O . GLU A 1 178 ? 15.852 -14.987 -49.853 1.00 87.44 178 GLU A O 1
ATOM 1421 N N . ILE A 1 179 ? 16.639 -13.630 -48.248 1.00 82.88 179 ILE A N 1
ATOM 1422 C CA . ILE A 1 179 ? 17.925 -13.346 -48.920 1.00 82.88 179 ILE A CA 1
ATOM 1423 C C . ILE A 1 179 ? 18.731 -14.629 -49.169 1.00 82.88 179 ILE 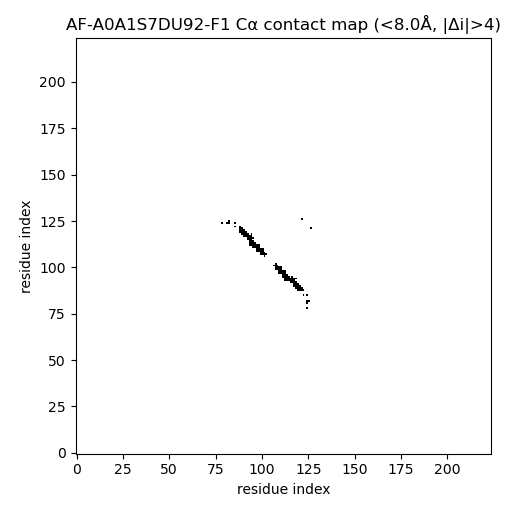A C 1
ATOM 1425 O O . ILE A 1 179 ? 19.326 -14.794 -50.237 1.00 82.88 179 ILE A O 1
ATOM 1429 N N . ILE A 1 180 ? 18.780 -15.541 -48.194 1.00 81.25 180 ILE A N 1
ATOM 1430 C CA . ILE A 1 180 ? 19.484 -16.822 -48.332 1.00 81.25 180 ILE A CA 1
ATOM 1431 C C . ILE A 1 180 ? 18.825 -17.660 -49.426 1.00 81.25 180 ILE A C 1
ATOM 1433 O O . ILE A 1 180 ? 19.535 -18.169 -50.288 1.00 81.25 180 ILE A O 1
ATOM 1437 N N . ASN A 1 181 ? 17.494 -17.765 -49.430 1.00 82.38 181 ASN A N 1
ATOM 1438 C CA . ASN A 1 181 ? 16.756 -18.525 -50.436 1.00 82.38 181 ASN A CA 1
ATOM 1439 C C . ASN A 1 181 ? 16.949 -17.949 -51.848 1.00 82.38 181 ASN A C 1
ATOM 1441 O O . ASN A 1 181 ? 17.217 -18.716 -52.772 1.00 82.38 181 ASN A O 1
ATOM 1445 N N . GLU A 1 182 ? 16.896 -16.623 -52.013 1.00 78.19 182 GLU A N 1
ATOM 1446 C CA . GLU A 1 182 ? 17.197 -15.952 -53.288 1.00 78.19 182 GLU A CA 1
ATOM 1447 C C . GLU A 1 182 ? 18.642 -16.212 -53.738 1.00 78.19 182 GLU A C 1
ATOM 1449 O O . GLU A 1 182 ? 18.893 -16.516 -54.905 1.00 78.19 182 GLU A O 1
ATOM 1454 N N . THR A 1 183 ? 19.604 -16.151 -52.812 1.00 71.00 183 THR A N 1
ATOM 1455 C CA . THR A 1 183 ? 21.020 -16.427 -53.102 1.00 71.00 183 THR A CA 1
ATOM 1456 C C . THR A 1 183 ? 21.235 -17.890 -53.497 1.00 71.00 183 THR A C 1
ATOM 1458 O O . THR A 1 183 ? 21.980 -18.176 -54.433 1.00 71.00 183 THR A O 1
ATOM 1461 N N . ASP A 1 184 ? 20.570 -18.831 -52.827 1.00 70.62 184 ASP A N 1
ATOM 1462 C CA . ASP A 1 184 ? 20.616 -20.259 -53.149 1.00 70.62 184 ASP A CA 1
ATOM 1463 C C . ASP A 1 184 ? 19.965 -20.561 -54.507 1.00 70.62 184 ASP A C 1
ATOM 1465 O O . ASP A 1 184 ? 20.449 -21.413 -55.261 1.00 70.62 184 ASP A O 1
ATOM 1469 N N . GLU A 1 185 ? 18.878 -19.870 -54.849 1.00 67.50 185 GLU A N 1
ATOM 1470 C CA . GLU A 1 185 ? 18.203 -19.993 -56.142 1.00 67.50 185 GLU A CA 1
ATOM 1471 C C . GLU A 1 185 ? 19.042 -19.392 -57.284 1.00 67.50 185 GLU A C 1
ATOM 1473 O O . GLU A 1 185 ? 19.187 -20.012 -58.348 1.00 67.50 185 GLU A O 1
ATOM 1478 N N . TYR A 1 186 ? 19.705 -18.260 -57.027 1.00 58.00 186 TYR A N 1
ATOM 1479 C CA . TYR A 1 186 ? 20.700 -17.657 -57.915 1.00 58.00 186 TYR A CA 1
ATOM 1480 C C . TYR A 1 186 ? 21.916 -18.582 -58.119 1.00 58.00 186 TYR A C 1
ATOM 1482 O O . TYR A 1 186 ? 22.308 -18.877 -59.247 1.00 58.00 186 TYR A O 1
ATOM 1490 N N . LEU A 1 187 ? 22.473 -19.158 -57.048 1.00 58.16 187 LEU A N 1
ATOM 1491 C CA . LEU A 1 187 ? 23.593 -20.106 -57.139 1.00 58.16 187 LEU A CA 1
ATOM 1492 C C . LEU A 1 187 ? 23.217 -21.395 -57.886 1.00 58.16 187 LEU A C 1
ATOM 1494 O O . LEU A 1 187 ? 24.049 -21.970 -58.597 1.00 58.16 187 LEU A O 1
ATOM 1498 N N . LYS A 1 188 ? 21.973 -21.871 -57.752 1.00 58.84 188 LYS A N 1
ATOM 1499 C CA . LYS A 1 188 ? 21.469 -23.037 -58.500 1.00 58.84 188 LYS A CA 1
ATOM 1500 C C . LYS A 1 188 ? 21.273 -22.739 -59.986 1.00 58.84 188 LYS A C 1
ATOM 1502 O O . LYS A 1 188 ? 21.483 -23.644 -60.799 1.00 58.84 188 LYS A O 1
ATOM 1507 N N . THR A 1 189 ? 20.890 -21.517 -60.352 1.00 56.31 189 THR A N 1
ATOM 1508 C CA . THR A 1 189 ? 20.779 -21.097 -61.757 1.00 56.31 189 THR A CA 1
ATOM 1509 C C . THR A 1 189 ? 22.152 -20.852 -62.391 1.00 56.31 189 THR A C 1
ATOM 1511 O O . THR A 1 189 ? 22.388 -21.349 -63.493 1.00 56.31 189 THR A O 1
ATOM 1514 N N . ASP A 1 190 ? 23.106 -20.248 -61.675 1.00 52.47 190 ASP A N 1
ATOM 1515 C CA . ASP A 1 190 ? 24.476 -20.034 -62.173 1.00 52.47 190 ASP A CA 1
ATOM 1516 C C . ASP A 1 190 ? 25.267 -21.345 -62.342 1.00 52.47 190 ASP A C 1
ATOM 1518 O O . ASP A 1 190 ? 25.971 -21.528 -63.338 1.00 52.47 190 ASP A O 1
ATOM 1522 N N . ARG A 1 191 ? 25.100 -22.332 -61.445 1.00 52.81 191 ARG A N 1
ATOM 1523 C CA . ARG A 1 191 ? 25.746 -23.655 -61.606 1.00 52.81 191 ARG A CA 1
ATOM 1524 C C . ARG A 1 191 ? 25.275 -24.425 -62.842 1.00 52.81 191 ARG A C 1
ATOM 1526 O O . ARG A 1 191 ? 26.037 -25.242 -63.354 1.00 52.81 191 ARG A O 1
ATOM 1533 N N . LYS A 1 192 ? 24.050 -24.194 -63.328 1.00 53.34 192 LYS A N 1
ATOM 1534 C CA . LYS A 1 192 ? 23.529 -24.854 -64.541 1.00 53.34 192 LYS A CA 1
ATOM 1535 C C . LYS A 1 192 ? 24.078 -24.258 -65.840 1.00 53.34 192 LYS A C 1
ATOM 1537 O O . LYS A 1 192 ? 23.996 -24.922 -66.868 1.00 53.34 192 LYS A O 1
ATOM 1542 N N . ASN A 1 193 ? 24.665 -23.061 -65.788 1.00 56.44 193 ASN A N 1
ATOM 1543 C CA . ASN A 1 193 ? 25.088 -22.297 -66.962 1.00 56.44 193 ASN A CA 1
ATOM 1544 C C . ASN A 1 193 ? 26.609 -22.127 -67.091 1.00 56.44 193 ASN A C 1
ATOM 1546 O O . ASN A 1 193 ? 27.047 -21.332 -67.922 1.00 56.44 193 ASN A O 1
ATOM 1550 N N . ILE A 1 194 ? 27.432 -22.870 -66.335 1.00 60.38 194 ILE A N 1
ATOM 1551 C CA . ILE A 1 194 ? 28.888 -22.843 -66.549 1.00 60.38 194 ILE A CA 1
ATOM 1552 C C . ILE A 1 194 ? 29.179 -23.432 -67.936 1.00 60.38 194 ILE A C 1
ATOM 1554 O O . ILE A 1 194 ? 28.947 -24.626 -68.158 1.00 60.38 194 ILE A O 1
ATOM 1558 N N . PRO A 1 195 ? 29.693 -22.637 -68.889 1.00 66.81 195 PRO A N 1
ATOM 1559 C CA . PRO A 1 195 ? 29.910 -23.124 -70.238 1.00 66.81 195 PRO A CA 1
ATOM 1560 C C . PRO A 1 195 ? 31.004 -24.195 -70.257 1.00 66.81 195 PRO A C 1
ATOM 1562 O O . PRO A 1 195 ? 32.059 -24.020 -69.642 1.00 66.81 195 PRO A O 1
ATOM 1565 N N . LEU A 1 196 ? 30.812 -25.266 -71.033 1.00 64.50 196 LEU A N 1
ATOM 1566 C CA . LEU A 1 196 ? 31.786 -26.364 -71.146 1.00 64.50 196 LEU A CA 1
ATOM 1567 C C . LEU A 1 196 ? 33.210 -25.893 -71.511 1.00 64.50 196 LEU A C 1
ATOM 1569 O O . LEU A 1 196 ? 34.191 -26.533 -71.132 1.00 64.50 196 LEU A O 1
ATOM 1573 N N . TRP A 1 197 ? 33.340 -24.763 -72.216 1.00 70.25 197 TRP A N 1
ATOM 1574 C CA . TRP A 1 197 ? 34.636 -24.207 -72.614 1.00 70.25 197 TRP A CA 1
ATOM 1575 C C . TRP A 1 197 ? 35.499 -23.762 -71.423 1.00 70.25 197 TRP A C 1
ATOM 1577 O O . TRP A 1 197 ? 36.724 -23.828 -71.516 1.00 70.25 197 TRP A O 1
ATOM 1587 N N . LEU A 1 198 ? 34.895 -23.393 -70.286 1.00 70.56 198 LEU A N 1
ATOM 1588 C CA . LEU A 1 198 ? 35.634 -22.981 -69.088 1.00 70.56 198 LEU A CA 1
ATOM 1589 C C . LEU A 1 198 ? 36.406 -24.161 -68.470 1.00 70.56 198 LEU A C 1
ATOM 1591 O O . LEU A 1 198 ? 37.570 -24.023 -68.098 1.00 70.56 198 LEU A O 1
ATOM 1595 N N . TYR A 1 199 ? 35.791 -25.350 -68.446 1.00 72.75 199 TYR A N 1
ATOM 1596 C CA . TYR A 1 199 ? 36.456 -26.593 -68.036 1.00 72.75 199 TYR A CA 1
ATOM 1597 C C . TYR A 1 199 ? 37.589 -26.973 -68.996 1.00 72.75 199 TYR A C 1
ATOM 1599 O O . TYR A 1 199 ? 38.643 -27.436 -68.557 1.00 72.75 199 TYR A O 1
ATOM 1607 N N . GLY A 1 200 ? 37.404 -26.713 -70.295 1.00 71.94 200 GLY A N 1
ATOM 1608 C CA . GLY A 1 200 ? 38.447 -26.879 -71.307 1.00 71.94 200 GLY A CA 1
ATOM 1609 C C . GLY A 1 200 ? 39.673 -26.002 -71.036 1.00 71.94 200 GLY A C 1
ATOM 1610 O O . GLY A 1 200 ? 40.796 -26.500 -71.059 1.00 71.94 200 GLY A O 1
ATOM 1611 N N . ILE A 1 201 ? 39.475 -24.723 -70.698 1.00 75.25 201 ILE A N 1
ATOM 1612 C CA . ILE A 1 201 ? 40.578 -23.799 -70.380 1.00 75.25 201 ILE A CA 1
ATOM 1613 C C . ILE A 1 201 ? 41.328 -24.230 -69.118 1.00 75.25 201 ILE A C 1
ATOM 1615 O O . ILE A 1 201 ? 42.559 -24.185 -69.104 1.00 75.25 201 ILE A O 1
ATOM 1619 N N . ILE A 1 202 ? 40.624 -24.686 -68.079 1.00 76.50 202 ILE A N 1
ATOM 1620 C CA . ILE A 1 202 ? 41.250 -25.181 -66.841 1.00 76.50 202 ILE A CA 1
ATOM 1621 C C . ILE A 1 202 ? 42.083 -26.443 -67.122 1.00 76.50 202 ILE A C 1
ATOM 1623 O O . ILE A 1 202 ? 43.221 -26.551 -66.671 1.00 76.50 202 ILE A O 1
ATOM 1627 N N . GLY A 1 203 ? 41.567 -27.369 -67.935 1.00 73.12 203 GLY A N 1
ATOM 1628 C CA . GLY A 1 203 ? 42.317 -28.555 -68.358 1.00 73.12 203 GLY A CA 1
ATOM 1629 C C . GLY A 1 203 ? 43.576 -28.207 -69.160 1.00 73.12 203 GLY A C 1
ATOM 1630 O O . GLY A 1 203 ? 44.658 -28.712 -68.861 1.00 73.12 203 GLY A O 1
ATOM 1631 N N . ILE A 1 204 ? 43.463 -27.295 -70.131 1.00 75.62 204 ILE A N 1
ATOM 1632 C CA . ILE A 1 204 ? 44.596 -26.838 -70.954 1.00 75.62 204 ILE A CA 1
ATOM 1633 C C . ILE A 1 204 ? 45.649 -26.134 -70.090 1.00 75.62 204 ILE A C 1
ATOM 1635 O O . ILE A 1 204 ? 46.842 -26.383 -70.249 1.00 75.62 204 ILE A O 1
ATOM 1639 N N . SER A 1 205 ? 45.230 -25.294 -69.143 1.00 70.19 205 SER A N 1
ATOM 1640 C CA . SER A 1 205 ? 46.160 -24.586 -68.258 1.00 70.19 205 SER A CA 1
ATOM 1641 C C . SER A 1 205 ? 46.885 -25.525 -67.292 1.00 70.19 205 SER A C 1
ATOM 1643 O O . SER A 1 205 ? 48.078 -25.332 -67.075 1.00 70.19 205 SER A O 1
ATOM 1645 N N . ILE A 1 206 ? 46.243 -26.593 -66.803 1.00 79.62 206 ILE A N 1
ATOM 1646 C CA . ILE A 1 206 ? 46.911 -27.647 -66.015 1.00 79.62 206 ILE A CA 1
ATOM 1647 C C . ILE A 1 206 ? 47.950 -28.402 -66.857 1.00 79.62 206 ILE A C 1
ATOM 1649 O O . ILE A 1 206 ? 49.049 -28.663 -66.368 1.00 79.62 206 ILE A O 1
ATOM 1653 N N . ILE A 1 207 ? 47.644 -28.718 -68.121 1.00 78.38 207 ILE A N 1
ATOM 1654 C CA . ILE A 1 207 ? 48.592 -29.377 -69.039 1.00 78.38 207 ILE A CA 1
ATOM 1655 C C . ILE A 1 207 ? 49.803 -28.476 -69.295 1.00 78.38 207 ILE A C 1
ATOM 1657 O O . ILE A 1 207 ? 50.938 -28.927 -69.169 1.00 78.38 207 ILE A O 1
ATOM 1661 N N . ILE A 1 208 ? 49.580 -27.189 -69.576 1.00 77.31 208 ILE A N 1
ATOM 1662 C CA . ILE A 1 208 ? 50.662 -26.215 -69.772 1.00 77.31 208 ILE A CA 1
ATOM 1663 C C . ILE A 1 208 ? 51.514 -26.091 -68.502 1.00 77.31 208 ILE A C 1
ATOM 1665 O O . ILE A 1 208 ? 52.743 -26.098 -68.583 1.00 77.31 208 ILE A O 1
ATOM 1669 N N . LEU A 1 209 ? 50.887 -26.032 -67.321 1.00 79.56 209 LEU A N 1
ATOM 1670 C CA . LEU A 1 209 ? 51.604 -25.976 -66.046 1.00 79.56 209 LEU A CA 1
ATOM 1671 C C . LEU A 1 209 ? 52.463 -27.231 -65.832 1.00 79.56 209 LEU A C 1
ATOM 1673 O O . LEU A 1 209 ? 53.611 -27.124 -65.398 1.00 79.56 209 LEU A O 1
ATOM 1677 N N . TRP A 1 210 ? 51.934 -28.410 -66.176 1.00 80.44 210 TRP A N 1
ATOM 1678 C CA . TRP A 1 210 ? 52.663 -29.677 -66.125 1.00 80.44 210 TRP A CA 1
ATOM 1679 C C . TRP A 1 210 ? 53.863 -29.666 -67.077 1.00 80.44 210 TRP A C 1
ATOM 1681 O O . TRP A 1 210 ? 54.965 -30.052 -66.679 1.00 80.44 210 TRP A O 1
ATOM 1691 N N . GLU A 1 211 ? 53.681 -29.221 -68.321 1.00 77.31 211 GLU A N 1
ATOM 1692 C CA . GLU A 1 211 ? 54.741 -29.145 -69.331 1.00 77.31 211 GLU A CA 1
ATOM 1693 C C . GLU A 1 211 ? 55.885 -28.231 -68.856 1.00 77.31 211 GLU A C 1
ATOM 1695 O O . GLU A 1 211 ? 57.057 -28.610 -68.919 1.00 77.31 211 GLU A O 1
ATOM 1700 N N . ILE A 1 212 ? 55.546 -27.074 -68.273 1.00 77.75 212 ILE A N 1
ATOM 1701 C CA . ILE A 1 212 ? 56.506 -26.123 -67.689 1.00 77.75 212 ILE A CA 1
ATOM 1702 C C . ILE A 1 212 ? 57.229 -26.736 -66.481 1.00 77.75 212 ILE A C 1
ATOM 1704 O O . ILE A 1 212 ? 58.452 -26.622 -66.369 1.00 77.75 212 ILE A O 1
ATOM 1708 N N . LEU A 1 213 ? 56.509 -27.429 -65.594 1.00 74.06 213 LEU A N 1
ATOM 1709 C CA . LEU A 1 213 ? 57.093 -28.134 -64.446 1.00 74.06 213 LEU A CA 1
ATOM 1710 C C . LEU A 1 213 ? 58.070 -29.232 -64.890 1.00 74.06 213 LEU A C 1
ATOM 1712 O O . LEU A 1 213 ? 59.184 -29.306 -64.366 1.00 74.06 213 LEU A O 1
ATOM 1716 N N . LYS A 1 214 ? 57.713 -30.031 -65.904 1.00 73.94 214 LYS A N 1
ATOM 1717 C CA . LYS A 1 214 ? 58.615 -31.017 -66.526 1.00 73.94 214 LYS A CA 1
ATOM 1718 C C . LYS A 1 214 ? 59.866 -30.350 -67.092 1.00 73.94 214 LYS A C 1
ATOM 1720 O O . LYS A 1 214 ? 60.970 -30.849 -66.870 1.00 73.94 214 LYS A O 1
ATOM 1725 N N . TYR A 1 215 ? 59.712 -29.235 -67.804 1.00 67.75 215 TYR A N 1
ATOM 1726 C CA . TYR A 1 215 ? 60.835 -28.517 -68.409 1.00 67.75 215 TYR A CA 1
ATOM 1727 C C . TYR A 1 215 ? 61.783 -27.940 -67.348 1.00 67.75 215 TYR A C 1
ATOM 1729 O O . TYR A 1 215 ? 63.001 -28.067 -67.466 1.00 67.75 215 TYR A O 1
ATOM 1737 N N . SER A 1 216 ? 61.228 -27.387 -66.267 1.00 63.44 216 SER A N 1
ATOM 1738 C CA . SER A 1 216 ? 61.984 -26.847 -65.133 1.00 63.44 216 SER A CA 1
ATOM 1739 C C . SER A 1 216 ? 62.791 -27.931 -64.404 1.00 63.44 216 SER A C 1
ATOM 1741 O O . SER A 1 216 ? 63.976 -27.749 -64.118 1.00 63.44 216 SER A O 1
ATOM 1743 N N . ILE A 1 217 ? 62.200 -29.112 -64.190 1.00 63.53 217 ILE A N 1
ATOM 1744 C CA . ILE A 1 217 ? 62.887 -30.263 -63.580 1.00 63.53 217 ILE A CA 1
ATOM 1745 C C . ILE A 1 217 ? 63.994 -30.797 -64.504 1.00 63.53 217 ILE A C 1
ATOM 1747 O O . ILE A 1 217 ? 65.112 -31.053 -64.052 1.00 63.53 217 ILE A O 1
ATOM 1751 N N . LYS A 1 218 ? 63.732 -30.904 -65.813 1.00 58.81 218 LYS A N 1
ATOM 1752 C CA . LYS A 1 218 ? 64.714 -31.384 -66.802 1.00 58.81 218 LYS A CA 1
ATOM 1753 C C . LYS A 1 218 ? 65.884 -30.409 -66.990 1.00 58.81 218 LYS A C 1
ATOM 1755 O O . LYS A 1 218 ? 67.011 -30.846 -67.206 1.00 58.81 218 LYS A O 1
ATOM 1760 N N . SER A 1 219 ? 65.640 -29.104 -66.857 1.00 57.81 219 SER A N 1
ATOM 1761 C CA . SER A 1 219 ? 66.686 -28.074 -66.875 1.00 57.81 219 SER A CA 1
ATOM 1762 C C . SER A 1 219 ? 67.599 -28.139 -65.647 1.00 57.81 219 SER A C 1
ATOM 1764 O O . SER A 1 219 ? 68.785 -27.848 -65.768 1.00 57.81 219 SER A O 1
ATOM 1766 N N . ARG A 1 220 ? 67.078 -28.534 -64.477 1.00 54.50 220 ARG A N 1
ATOM 1767 C CA . ARG A 1 220 ? 67.883 -28.689 -63.252 1.00 54.50 220 ARG A CA 1
ATOM 1768 C C . ARG A 1 220 ? 68.736 -29.961 -63.243 1.00 54.50 220 ARG A C 1
ATOM 1770 O O . ARG A 1 220 ? 69.816 -29.949 -62.672 1.00 54.50 220 ARG A O 1
ATOM 1777 N N . LEU A 1 221 ? 68.300 -31.019 -63.927 1.00 54.59 221 LEU A N 1
ATOM 1778 C CA . LEU A 1 221 ? 69.057 -32.272 -64.088 1.00 54.59 221 LEU A CA 1
ATOM 1779 C C . LEU A 1 221 ? 70.236 -32.181 -65.074 1.00 54.59 221 LEU A C 1
ATOM 1781 O O . LEU A 1 221 ? 71.045 -33.095 -65.121 1.00 54.59 221 LEU A O 1
ATOM 1785 N N . LYS A 1 222 ? 70.347 -31.102 -65.858 1.00 49.69 222 LYS A N 1
ATOM 1786 C CA . LYS A 1 222 ? 71.477 -30.862 -66.777 1.00 49.69 222 LYS A CA 1
ATOM 1787 C C . LYS A 1 222 ? 72.635 -30.074 -66.145 1.00 49.69 222 LYS A C 1
ATOM 1789 O O . LYS A 1 222 ? 73.618 -29.813 -66.829 1.00 49.69 222 LYS A O 1
ATOM 1794 N N . ILE A 1 223 ? 72.477 -29.643 -64.892 1.00 50.50 223 ILE A N 1
ATOM 1795 C CA . ILE A 1 223 ? 73.421 -28.782 -64.155 1.00 50.50 223 ILE A CA 1
ATOM 1796 C C . ILE A 1 223 ? 74.137 -29.568 -63.029 1.00 50.50 223 ILE A C 1
ATOM 1798 O O . ILE A 1 223 ? 74.929 -28.995 -62.289 1.00 50.50 223 ILE A O 1
ATOM 1802 N N . PHE A 1 224 ? 73.917 -30.884 -62.931 1.00 43.53 224 PHE A N 1
ATOM 1803 C CA . PHE A 1 224 ? 74.698 -31.792 -62.083 1.00 43.53 224 PHE A CA 1
ATOM 1804 C C . PHE A 1 224 ? 75.501 -32.773 -62.931 1.00 43.53 224 PHE A C 1
ATOM 1806 O O . PHE A 1 224 ? 74.930 -33.278 -63.925 1.00 43.53 224 PHE A O 1
#

Radius of gyration: 54.81 Å; Cα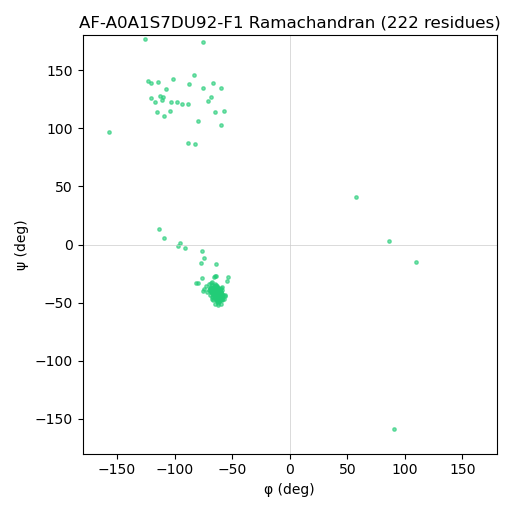 contacts (8 Å, |Δi|>4): 67; chains: 1; bounding box: 111×128×107 Å

Foldseek 3Di:
DVVVVVVVVVVVVVVVVVVVVVVVVVVVVVVVVVVVVVVVVVVVVVVVVVVVVVVVVVVVVVVVVVVVVVVVVVVVVVLVVLVVVQPDFDKDAADAAWDWDADPVRDIDIDHGGHGDIDTDDDPSVVVVVVVVVVVVVVVVVVVVVVVVVVVVVVVVVVVVVVVVVVVVVVVVVVVVVVVVVVVVVVVVVVVPPDPVVVVVVVVVVVVVVVVVVVVVVVVVVVD

Organism: Riemerella anatipestifer (NCBI:txid34085)

Secondary structure (DSSP, 8-state):
-HHHHHHHHHHHHHHHHHHHHHHHHHHHHHHHHHHHHHHHHHHHHHHHHHHHHHHHHHHHHHHHHHHHHHHHHHHHHHHHHHHHTT---EEEES--EEEEEE-TTS-EEEEEE-TT-EEEE--HHHHHHHHHHHHHHHHHHHHHHHHHHHHHHHHHHHHHHHHHHHHHHHHHHHHHHHHHHHHHHHHHHHHHT--HHHHHHHHHHHHHHHHHHHHHHHHHTT--

Nearest PDB structures (foldseek):
  6q2s-assembly1_B  TM=4.215E-01  e=1.076E+00  Saccharomyces cerevisiae

Mean predicted aligned error: 21.2 Å

pLDDT: mean 78.19, std 13.14, range [43.53, 96.12]

Solvent-accessible surface area (backbone atoms only — not comparable to full-atom values): 12391 Å² total; per-residue (Å²): 113,73,69,60,55,53,51,53,52,50,51,53,50,54,56,50,51,54,52,52,50,51,51,50,51,50,51,49,52,50,50,52,47,54,52,50,53,53,51,49,51,53,51,51,52,50,50,52,50,52,52,50,52,50,51,50,53,51,51,49,53,52,52,53,54,52,51,53,51,52,52,51,51,52,51,50,52,51,51,53,51,51,53,63,80,56,77,67,76,48,72,44,73,52,38,71,48,78,44,78,47,68,50,100,85,69,53,75,45,81,42,84,33,42,89,76,35,68,48,74,52,76,53,70,57,58,56,51,49,53,49,51,52,51,51,52,52,51,52,55,50,52,55,50,51,56,51,52,52,52,54,51,52,55,49,52,53,50,49,53,50,52,53,54,51,49,53,52,51,49,54,52,51,52,52,50,52,50,53,49,52,53,50,52,52,49,51,57,54,54,67,74,62,66,57,73,64,58,59,50,51,54,53,51,50,51,50,53,50,49,54,51,51,52,50,55,54,57,58,57,63,72,76,110